Protein AF-A0A4P6G749-F1 (afdb_monomer)

Sequence (215 aa):
MTSLALPGLAQAGLVVRSAGPSSSAYPPGRSVADAAPIALKPGDIVTVLVSNATRVLRGPGTFTLGATRVAAAAFNARGRFGAMRSGDIPSSPSLWHVDVSQSGTVCVSPDVGVKLWRPEKDAAVKLAISGPGGAAQSVDWAGGKDELAWPRALPLQDGGEYRLTWTGNDDPTRLKLVKLASVPNDPDGLAKVLIDKGCQSQLDLFIDNIPPAAS

Solvent-accessible surface area (backbone atoms only — not comparable to full-atom values): 12562 Å² total; per-residue (Å²): 136,85,82,81,77,74,82,73,77,54,72,42,31,32,27,69,41,48,42,49,90,43,22,86,83,46,39,59,60,40,75,38,44,54,64,43,78,46,75,34,47,71,71,19,40,38,31,30,39,40,77,69,21,38,43,80,47,69,31,58,48,74,45,64,49,72,89,77,78,66,91,64,77,86,80,54,80,87,41,65,62,75,88,76,62,94,86,61,80,78,69,77,58,31,64,54,47,44,52,61,87,55,60,45,39,43,59,38,51,74,89,55,83,57,28,38,28,44,79,79,20,74,62,62,36,53,39,35,40,39,36,64,95,77,43,69,50,74,46,83,44,55,44,74,47,41,68,44,72,58,58,84,91,54,79,90,47,74,70,31,49,33,42,37,45,38,76,91,54,93,68,70,25,42,36,31,31,36,65,40,94,66,77,50,87,44,59,62,55,37,49,36,53,28,54,78,65,52,11,53,72,45,43,50,55,50,56,76,70,36,55,66,52,84,130

Nearest PDB structures (foldseek):
  4r6u-assembly1_C  TM=5.264E-01  e=1.529E-01  Homo sapiens
  8cka-assembly1_A  TM=5.123E-01  e=3.287E-01  Deinococcus radiodurans R1 = ATCC 13939 = DSM 20539
  4g5a-assembly1_B  TM=4.750E-01  e=4.159E-01  Bacteroides thetaiotaomicron VPI-5482
  1tfh-assembly2_B  TM=4.918E-01  e=1.006E+00  Homo sapiens
  7quz-assembly2_DDD  TM=2.599E-01  e=1.074E-01  Paenibacillus illinoisensis

Mean predicted aligned error: 7.56 Å

Structure (mmCIF, N/CA/C/O backbone):
data_AF-A0A4P6G749-F1
#
_entry.id   AF-A0A4P6G749-F1
#
loop_
_atom_site.group_PDB
_atom_site.id
_atom_site.type_symbol
_atom_site.label_atom_id
_atom_site.label_alt_id
_atom_site.label_comp_id
_atom_site.label_asym_id
_atom_site.label_entity_id
_atom_site.label_seq_id
_atom_site.pdbx_PDB_ins_code
_atom_site.Cartn_x
_atom_site.Cartn_y
_atom_site.Cartn_z
_atom_site.occupancy
_atom_site.B_iso_or_equiv
_atom_site.auth_seq_id
_atom_site.auth_comp_id
_atom_site.auth_asym_id
_atom_site.auth_atom_id
_atom_site.pdbx_PDB_model_num
ATOM 1 N N . MET A 1 1 ? 33.102 -37.087 -14.700 1.00 47.12 1 MET A N 1
ATOM 2 C CA . MET A 1 1 ? 31.940 -36.361 -15.253 1.00 47.12 1 MET A CA 1
ATOM 3 C C . MET A 1 1 ? 31.908 -34.997 -14.591 1.00 47.12 1 MET A C 1
ATOM 5 O O . MET A 1 1 ? 31.537 -34.903 -13.431 1.00 47.12 1 MET A O 1
ATOM 9 N N . THR A 1 2 ? 32.426 -33.976 -15.268 1.00 47.47 2 THR A N 1
ATOM 10 C CA . THR A 1 2 ? 32.512 -32.612 -14.731 1.00 47.47 2 THR A CA 1
ATOM 11 C C . THR A 1 2 ? 31.212 -31.895 -15.079 1.00 47.47 2 THR A C 1
ATOM 13 O O . THR A 1 2 ? 30.977 -31.591 -16.24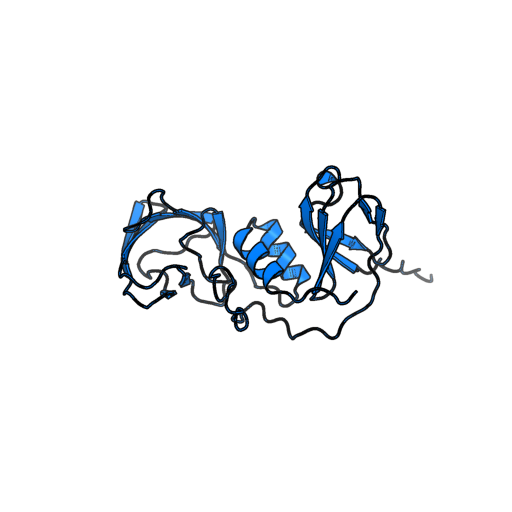6 1.00 47.47 2 THR A O 1
ATOM 16 N N . SER A 1 3 ? 30.336 -31.693 -14.096 1.00 47.47 3 SER A N 1
ATOM 17 C CA . SER A 1 3 ? 29.100 -30.928 -14.278 1.00 47.47 3 SER A CA 1
ATOM 18 C C . SER A 1 3 ? 29.434 -29.460 -14.548 1.00 47.47 3 SER A C 1
ATOM 20 O O . SER A 1 3 ? 30.005 -28.784 -13.695 1.00 47.47 3 SER A O 1
ATOM 22 N N . LEU A 1 4 ? 29.073 -28.965 -15.732 1.00 52.84 4 LEU A N 1
ATOM 23 C CA . LEU A 1 4 ? 29.048 -27.537 -16.043 1.00 52.84 4 LEU A CA 1
ATOM 24 C C . LEU A 1 4 ? 27.841 -26.915 -15.331 1.00 52.84 4 LEU A C 1
ATOM 26 O O . LEU A 1 4 ? 26.700 -27.106 -15.749 1.00 52.84 4 LEU A O 1
ATOM 30 N N . ALA A 1 5 ? 28.087 -26.186 -14.244 1.00 42.75 5 ALA A N 1
ATOM 31 C CA . ALA A 1 5 ? 27.096 -25.280 -13.680 1.00 42.75 5 ALA A CA 1
ATOM 32 C C . ALA A 1 5 ? 26.945 -24.085 -14.635 1.00 42.75 5 ALA A C 1
ATOM 34 O O . ALA A 1 5 ? 27.886 -23.316 -14.826 1.00 42.75 5 ALA A O 1
ATOM 35 N N . LEU A 1 6 ? 25.777 -23.949 -15.267 1.00 44.84 6 LEU A N 1
ATOM 36 C CA . LEU A 1 6 ? 25.411 -22.729 -15.988 1.00 44.84 6 LEU A CA 1
ATOM 37 C C . LEU A 1 6 ? 25.432 -21.561 -14.986 1.00 44.84 6 LEU A C 1
ATOM 39 O O . LEU A 1 6 ? 24.830 -21.696 -13.916 1.00 44.84 6 LEU A O 1
ATOM 43 N N . PRO A 1 7 ? 26.099 -20.431 -15.286 1.00 46.53 7 PRO A N 1
ATOM 44 C CA . PRO A 1 7 ? 25.998 -19.253 -14.442 1.00 46.53 7 PRO A CA 1
ATOM 45 C C . PRO A 1 7 ? 24.531 -18.822 -14.430 1.00 46.53 7 PRO A C 1
ATOM 47 O O . PRO A 1 7 ? 23.965 -18.478 -15.468 1.00 46.53 7 PRO A O 1
ATOM 50 N N . GLY A 1 8 ? 23.893 -18.896 -13.262 1.00 48.50 8 GLY A N 1
ATOM 51 C CA . GLY A 1 8 ? 22.575 -18.309 -13.077 1.00 48.50 8 GLY A CA 1
ATOM 52 C C . GLY A 1 8 ? 22.678 -16.824 -13.402 1.00 48.50 8 GLY A C 1
ATOM 53 O O . GLY A 1 8 ? 23.522 -16.136 -12.828 1.00 48.50 8 GLY A O 1
ATOM 54 N N . LEU A 1 9 ? 21.867 -16.347 -14.349 1.00 52.72 9 LEU A N 1
ATOM 55 C CA . LEU A 1 9 ? 21.733 -14.919 -14.616 1.00 52.72 9 LEU A CA 1
ATOM 56 C C . LEU A 1 9 ? 21.337 -14.253 -13.299 1.00 52.72 9 LEU A C 1
ATOM 58 O O . LEU A 1 9 ? 20.227 -14.458 -12.806 1.00 52.72 9 LEU A O 1
ATOM 62 N N . ALA A 1 10 ? 22.270 -13.519 -12.701 1.00 59.88 10 ALA A N 1
ATOM 63 C CA . ALA A 1 10 ? 21.994 -12.767 -11.497 1.00 59.88 10 ALA A CA 1
ATOM 64 C C . ALA A 1 10 ? 20.884 -11.753 -11.811 1.00 59.88 10 ALA A C 1
ATOM 66 O O . ALA A 1 10 ? 20.860 -11.120 -12.871 1.00 59.88 10 ALA A O 1
ATOM 67 N N . GLN A 1 11 ? 19.887 -11.693 -10.933 1.00 66.38 11 GLN A N 1
ATOM 68 C CA . GLN A 1 11 ? 18.761 -10.792 -11.094 1.00 66.38 11 GLN A CA 1
ATOM 69 C C . GLN A 1 11 ? 19.195 -9.391 -10.654 1.00 66.38 11 GLN A C 1
ATOM 71 O O . GLN A 1 11 ? 19.578 -9.197 -9.502 1.00 66.38 11 GLN A O 1
ATOM 76 N N . ALA A 1 12 ? 19.125 -8.434 -11.576 1.00 76.50 12 ALA A N 1
ATOM 77 C CA . ALA A 1 12 ? 19.527 -7.047 -11.348 1.00 76.50 12 ALA A CA 1
ATOM 78 C C . ALA A 1 12 ? 18.466 -6.247 -10.606 1.00 76.50 12 ALA A C 1
ATOM 80 O O . ALA A 1 12 ? 18.769 -5.282 -9.907 1.00 76.50 12 ALA A O 1
ATOM 81 N N . GLY A 1 13 ? 17.202 -6.600 -10.835 1.00 86.81 13 GLY A N 1
ATOM 82 C CA . GLY A 1 13 ? 16.092 -5.860 -10.274 1.00 86.81 13 GLY A CA 1
ATOM 83 C C . GLY A 1 13 ? 14.720 -6.426 -10.598 1.00 86.81 13 GLY A C 1
ATOM 84 O O . GLY A 1 13 ? 14.564 -7.463 -11.256 1.00 86.81 13 GLY A O 1
ATOM 85 N N . LEU A 1 14 ? 13.718 -5.701 -10.121 1.00 91.88 14 LEU A N 1
ATOM 86 C CA . LEU A 1 14 ? 12.303 -6.015 -10.222 1.00 91.88 14 LEU A CA 1
ATOM 87 C C . LEU A 1 14 ? 11.552 -4.804 -10.779 1.00 91.88 14 LEU A C 1
ATOM 89 O O . LEU A 1 14 ? 11.674 -3.698 -10.259 1.00 91.88 14 LEU A O 1
ATOM 93 N N . VAL A 1 15 ? 10.747 -4.988 -11.822 1.00 93.62 15 VAL A N 1
ATOM 94 C CA . VAL A 1 15 ? 9.838 -3.933 -12.284 1.00 93.62 15 VAL A CA 1
ATOM 95 C C . VAL A 1 15 ? 8.753 -3.722 -11.229 1.00 93.62 15 VAL A C 1
ATOM 97 O O . VAL A 1 15 ? 8.072 -4.672 -10.854 1.00 93.62 15 VAL A O 1
ATOM 100 N N . VAL A 1 16 ? 8.569 -2.487 -10.762 1.00 93.81 16 VAL A N 1
ATOM 101 C CA . VAL A 1 16 ? 7.591 -2.150 -9.708 1.00 93.81 16 VAL A CA 1
ATOM 102 C C . VAL A 1 16 ? 6.480 -1.217 -10.189 1.00 93.81 16 VAL A C 1
ATOM 104 O O . VAL A 1 16 ? 5.365 -1.286 -9.686 1.00 93.81 16 VAL A O 1
ATOM 107 N N . ARG A 1 17 ? 6.744 -0.391 -11.211 1.00 94.31 17 ARG A N 1
ATOM 108 C CA . ARG A 1 17 ? 5.732 0.394 -11.939 1.00 94.31 17 ARG A CA 1
ATOM 109 C C . ARG A 1 17 ? 6.059 0.373 -13.425 1.00 94.31 17 ARG A C 1
ATOM 111 O O . ARG A 1 17 ? 7.229 0.355 -13.805 1.00 94.31 17 ARG A O 1
ATOM 118 N N . SER A 1 18 ? 5.029 0.391 -14.260 1.00 95.38 18 SER A N 1
ATOM 119 C CA . SER A 1 18 ? 5.191 0.361 -15.709 1.00 95.38 18 SER A CA 1
ATOM 120 C C . SER A 1 18 ? 3.995 1.003 -16.390 1.00 95.38 18 SER A C 1
ATOM 122 O O . SER A 1 18 ? 2.854 0.640 -16.111 1.00 95.38 18 SER A O 1
ATOM 124 N N . ALA A 1 19 ? 4.257 1.964 -17.267 1.00 95.31 19 ALA A N 1
ATOM 125 C CA . ALA A 1 19 ? 3.249 2.690 -18.019 1.00 95.31 19 ALA A CA 1
ATOM 126 C C . ALA A 1 19 ? 3.732 2.928 -19.452 1.00 95.31 19 ALA A C 1
ATOM 128 O O . ALA A 1 19 ? 4.923 3.135 -19.681 1.00 95.31 19 ALA A O 1
ATOM 129 N N . GLY A 1 20 ? 2.790 2.926 -20.395 1.00 94.06 20 GLY A N 1
ATOM 130 C CA . GLY A 1 20 ? 3.048 3.164 -21.814 1.00 94.06 20 GLY A CA 1
ATOM 131 C C . GLY A 1 20 ? 2.971 1.904 -22.693 1.00 94.06 20 GLY A C 1
ATOM 132 O O . GLY A 1 20 ? 2.597 0.822 -22.216 1.00 94.06 20 GLY A O 1
ATOM 133 N N . PRO A 1 21 ? 3.269 2.040 -23.999 1.00 95.38 21 PRO A N 1
ATOM 134 C CA . PRO A 1 21 ? 3.148 0.974 -24.996 1.00 95.38 21 PRO A CA 1
ATOM 135 C C . PRO A 1 21 ? 3.960 -0.311 -24.751 1.00 95.38 21 PRO A C 1
ATOM 137 O O . PRO A 1 21 ? 3.664 -1.325 -25.388 1.00 95.38 21 PRO A O 1
ATOM 140 N N . SER A 1 22 ? 4.987 -0.294 -23.895 1.00 94.56 22 SER A N 1
ATOM 141 C CA . SER A 1 22 ? 5.774 -1.492 -23.537 1.00 94.56 22 SER A CA 1
ATOM 142 C C . SER A 1 22 ? 5.410 -2.081 -22.172 1.00 94.56 22 SER A C 1
ATOM 144 O O . SER A 1 22 ? 6.047 -3.039 -21.732 1.00 94.56 22 SER A O 1
ATOM 146 N N . SER A 1 23 ? 4.369 -1.571 -21.507 1.00 92.94 23 SER A N 1
ATOM 147 C CA . SER A 1 23 ? 3.949 -2.046 -20.178 1.00 92.94 23 SER A CA 1
ATOM 148 C C . SER A 1 23 ? 3.620 -3.540 -20.123 1.00 92.94 23 SER A C 1
ATOM 150 O O . SER A 1 23 ? 3.946 -4.203 -19.143 1.00 92.94 23 SER A O 1
ATOM 152 N N . SER A 1 24 ? 3.065 -4.110 -21.196 1.00 93.06 24 SER A N 1
ATOM 153 C CA . SER A 1 24 ? 2.802 -5.553 -21.291 1.00 93.06 24 SER A CA 1
ATOM 154 C C . SER A 1 24 ? 4.076 -6.400 -21.378 1.00 93.06 24 SER A C 1
ATOM 156 O O . SER A 1 24 ? 4.082 -7.547 -20.934 1.00 93.06 24 SER A O 1
ATOM 158 N N . ALA A 1 25 ? 5.169 -5.849 -21.915 1.00 93.06 25 ALA A N 1
ATOM 159 C CA . ALA A 1 25 ? 6.472 -6.511 -21.939 1.00 93.06 25 ALA A CA 1
ATOM 160 C C . ALA A 1 25 ? 7.187 -6.399 -20.584 1.00 93.06 25 ALA A C 1
ATOM 162 O O . ALA A 1 25 ? 7.908 -7.317 -20.188 1.00 93.06 25 ALA A O 1
ATOM 163 N N . TYR A 1 26 ? 6.946 -5.314 -19.848 1.00 93.88 26 TYR A N 1
ATOM 164 C CA . TYR A 1 26 ? 7.542 -5.040 -18.543 1.00 93.88 26 TYR A CA 1
ATOM 165 C C . TYR A 1 26 ? 6.464 -4.849 -17.465 1.00 93.88 26 TYR A C 1
ATOM 167 O O . TYR A 1 26 ? 6.355 -3.748 -16.930 1.00 93.88 26 TYR A O 1
ATOM 175 N N . PRO A 1 27 ? 5.644 -5.867 -17.143 1.00 95.25 27 PRO A N 1
ATOM 176 C CA . PRO A 1 27 ? 4.630 -5.734 -16.102 1.00 95.25 27 PRO A CA 1
ATOM 177 C C . PRO A 1 27 ? 5.278 -5.637 -14.707 1.00 95.25 27 PRO A C 1
ATOM 179 O O . PRO A 1 27 ? 6.365 -6.193 -14.504 1.00 95.25 27 PRO A O 1
ATOM 182 N N . PRO A 1 28 ? 4.626 -4.983 -13.725 1.00 94.38 28 PRO A N 1
ATOM 183 C CA . PRO A 1 28 ? 5.043 -5.052 -12.327 1.00 94.38 28 PRO A CA 1
ATOM 184 C C . PRO A 1 28 ? 5.218 -6.504 -11.860 1.00 94.38 28 PRO A C 1
ATOM 186 O O . PRO A 1 28 ? 4.441 -7.385 -12.222 1.00 94.38 28 PRO A O 1
ATOM 189 N N . GLY A 1 29 ? 6.265 -6.760 -11.081 1.00 93.19 29 GLY A N 1
ATOM 190 C CA . GLY A 1 29 ? 6.653 -8.088 -10.612 1.00 93.19 29 GLY A CA 1
ATOM 191 C C . GLY A 1 29 ? 7.583 -8.832 -11.571 1.00 93.19 29 GLY A C 1
ATOM 192 O O . GLY A 1 29 ? 8.077 -9.907 -11.228 1.00 93.19 29 GLY A O 1
ATOM 193 N N . ARG A 1 30 ? 7.868 -8.278 -12.758 1.00 92.00 30 ARG A N 1
ATOM 194 C CA . ARG A 1 30 ? 8.832 -8.868 -13.689 1.00 92.00 30 ARG A CA 1
ATOM 195 C C . ARG A 1 30 ? 10.263 -8.681 -13.196 1.00 92.00 30 ARG A C 1
ATOM 197 O O . ARG A 1 30 ? 10.753 -7.561 -13.076 1.00 92.00 30 ARG A O 1
ATOM 204 N N . SER A 1 31 ? 10.956 -9.796 -13.011 1.00 89.75 31 SER A N 1
ATOM 205 C CA . SER A 1 31 ? 12.402 -9.849 -12.817 1.00 89.75 31 SER A CA 1
ATOM 206 C C . SER A 1 31 ? 13.157 -9.411 -14.072 1.00 89.75 31 SER A C 1
ATOM 208 O O . SER A 1 31 ? 12.819 -9.826 -15.185 1.00 89.75 31 SER A O 1
ATOM 210 N N . VAL A 1 32 ? 14.214 -8.621 -13.893 1.00 87.50 32 VAL A N 1
ATOM 211 C CA . VAL A 1 32 ? 15.147 -8.248 -14.961 1.00 87.50 32 VAL A CA 1
ATOM 212 C C . VAL A 1 32 ? 16.543 -8.745 -14.597 1.00 87.50 32 VAL A C 1
ATOM 214 O O . VAL A 1 32 ? 17.018 -8.517 -13.487 1.00 87.50 32 VAL A O 1
ATOM 217 N N . ALA A 1 33 ? 17.185 -9.451 -15.527 1.00 83.56 33 ALA A N 1
ATOM 218 C CA . ALA A 1 33 ? 18.539 -9.969 -15.350 1.00 83.56 33 ALA A CA 1
ATOM 219 C C . ALA A 1 33 ? 19.606 -8.868 -15.483 1.00 83.56 33 ALA A C 1
ATOM 221 O O . ALA A 1 33 ? 19.392 -7.857 -16.157 1.00 83.56 33 ALA A O 1
ATOM 222 N N . ASP A 1 34 ? 20.767 -9.094 -14.866 1.00 75.25 34 ASP A N 1
ATOM 223 C CA . ASP A 1 34 ? 21.947 -8.231 -14.981 1.00 75.25 34 ASP A CA 1
ATOM 224 C C . ASP A 1 34 ? 22.340 -8.030 -16.444 1.00 75.25 34 ASP A C 1
ATOM 226 O O . ASP A 1 34 ? 22.388 -8.975 -17.233 1.00 75.25 34 ASP A O 1
ATOM 230 N N . ALA A 1 35 ? 22.578 -6.765 -16.810 1.00 73.31 35 ALA A N 1
ATOM 231 C CA . ALA A 1 35 ? 22.911 -6.322 -18.164 1.00 73.31 35 ALA A CA 1
ATOM 232 C C . ALA A 1 35 ? 21.885 -6.670 -19.267 1.00 73.31 35 ALA A C 1
ATOM 234 O O . ALA A 1 35 ? 22.155 -6.417 -20.444 1.00 73.31 35 ALA A O 1
ATOM 235 N N . ALA A 1 36 ? 20.697 -7.187 -18.930 1.00 84.44 36 ALA A N 1
ATOM 236 C CA . ALA A 1 36 ? 19.657 -7.442 -19.920 1.00 84.44 36 ALA A CA 1
ATOM 237 C C . ALA A 1 36 ? 19.111 -6.117 -20.495 1.00 84.44 36 ALA A C 1
ATOM 239 O O . ALA A 1 36 ? 18.798 -5.201 -19.725 1.00 84.44 36 ALA A O 1
ATOM 240 N N . PRO A 1 37 ? 18.971 -5.996 -21.829 1.00 87.94 37 PRO A N 1
ATOM 241 C CA . PRO A 1 37 ? 18.433 -4.794 -22.447 1.00 87.94 37 PRO A CA 1
ATOM 242 C C . PRO A 1 37 ? 16.927 -4.650 -22.179 1.00 87.94 37 PRO A C 1
ATOM 244 O O . PRO A 1 37 ? 16.131 -5.558 -22.421 1.00 87.94 37 PRO A O 1
ATOM 247 N N . ILE A 1 38 ? 16.535 -3.466 -21.720 1.00 92.00 38 ILE A N 1
ATOM 248 C CA . ILE A 1 38 ? 15.156 -3.003 -21.567 1.00 92.00 38 ILE A CA 1
ATOM 249 C C . ILE A 1 38 ? 14.887 -2.020 -22.706 1.00 92.00 38 ILE A C 1
ATOM 251 O O . ILE A 1 38 ? 15.397 -0.901 -22.690 1.00 92.00 38 ILE A O 1
ATOM 255 N N . ALA A 1 39 ? 14.107 -2.435 -23.701 1.00 94.56 39 ALA A N 1
ATOM 256 C CA . ALA A 1 39 ? 13.757 -1.613 -24.851 1.00 94.56 39 ALA A CA 1
ATOM 257 C C . ALA A 1 39 ? 12.435 -0.883 -24.591 1.00 94.56 39 ALA A C 1
ATOM 259 O O . ALA A 1 39 ? 11.390 -1.514 -24.453 1.00 94.56 39 ALA A O 1
ATOM 260 N N . LEU A 1 40 ? 12.482 0.445 -24.542 1.00 96.75 40 LEU A N 1
ATOM 261 C CA . LEU A 1 40 ? 11.331 1.307 -24.304 1.00 96.75 40 LEU A CA 1
ATOM 262 C C . LEU A 1 40 ? 10.978 2.098 -25.567 1.00 96.75 40 LEU A C 1
ATOM 264 O O . LEU A 1 40 ? 11.843 2.632 -26.265 1.00 96.75 40 LEU A O 1
ATOM 268 N N . LYS A 1 41 ? 9.682 2.183 -25.840 1.00 96.44 41 LYS A N 1
ATOM 269 C CA . LYS A 1 41 ? 9.046 2.978 -26.889 1.00 96.44 41 LYS A CA 1
ATOM 270 C C . LYS A 1 41 ? 8.804 4.414 -26.397 1.00 96.44 41 LYS A C 1
ATOM 272 O O . LYS A 1 41 ? 8.867 4.681 -25.195 1.00 96.44 41 LYS A O 1
ATOM 277 N N . PRO A 1 42 ? 8.524 5.371 -27.300 1.00 96.94 42 PRO A N 1
ATOM 278 C CA . PRO A 1 42 ? 8.144 6.721 -26.896 1.00 96.94 42 PRO A CA 1
ATOM 279 C C . PRO A 1 42 ? 6.929 6.711 -25.960 1.00 96.94 42 PRO A C 1
ATOM 281 O O . PRO A 1 42 ? 5.950 6.014 -26.223 1.00 96.94 42 PRO A O 1
ATOM 284 N N . GLY A 1 43 ? 7.002 7.488 -24.877 1.00 93.12 43 GLY A N 1
ATOM 285 C CA . GLY A 1 43 ? 5.941 7.572 -23.867 1.00 93.12 43 GLY A CA 1
ATOM 286 C C . GLY A 1 43 ? 5.983 6.486 -22.785 1.00 93.12 43 GLY A C 1
ATOM 287 O O . GLY A 1 43 ? 5.157 6.528 -21.877 1.00 93.12 43 GLY A O 1
ATOM 288 N N . ASP A 1 44 ? 6.933 5.548 -22.842 1.00 96.50 44 ASP A N 1
ATOM 289 C CA . ASP A 1 44 ? 7.119 4.565 -21.775 1.00 96.50 44 ASP A CA 1
ATOM 290 C C . ASP A 1 44 ? 7.791 5.170 -20.539 1.00 96.50 44 ASP A C 1
ATOM 292 O O . ASP A 1 44 ? 8.780 5.904 -20.638 1.00 96.50 44 ASP A O 1
ATOM 296 N N . ILE A 1 45 ? 7.298 4.776 -19.366 1.00 95.62 45 ILE A N 1
ATOM 297 C CA . ILE A 1 45 ? 7.926 5.016 -18.068 1.00 95.62 45 ILE A CA 1
ATOM 298 C C . ILE A 1 45 ? 7.932 3.693 -17.304 1.00 95.62 45 ILE A C 1
ATOM 300 O O . ILE A 1 45 ? 6.875 3.140 -17.003 1.00 95.62 45 ILE A O 1
ATOM 304 N N . VAL A 1 46 ? 9.121 3.192 -16.970 1.00 94.56 46 VAL A N 1
ATOM 305 C CA . VAL A 1 46 ? 9.295 1.955 -16.196 1.00 94.56 46 VAL A CA 1
ATOM 306 C C . VAL A 1 46 ? 10.135 2.252 -14.964 1.00 94.56 46 VAL A C 1
ATOM 308 O O . VAL A 1 46 ? 11.265 2.723 -15.080 1.00 94.56 46 VAL A O 1
ATOM 311 N N . THR A 1 47 ? 9.599 1.957 -13.782 1.00 93.81 47 THR A N 1
ATOM 312 C CA . THR A 1 47 ? 10.336 2.037 -12.518 1.00 93.81 47 THR A CA 1
ATOM 313 C C . THR A 1 47 ? 10.784 0.644 -12.119 1.00 93.81 47 THR A C 1
ATOM 315 O O . THR A 1 47 ? 9.967 -0.273 -11.999 1.00 93.81 47 THR A O 1
ATOM 318 N N . VAL A 1 48 ? 12.083 0.498 -11.889 1.00 92.06 48 VAL A N 1
ATOM 319 C CA . VAL A 1 48 ? 12.714 -0.755 -11.482 1.00 92.06 48 VAL A CA 1
ATOM 320 C C . VAL A 1 48 ? 13.323 -0.580 -10.099 1.00 92.06 48 VAL A C 1
ATOM 322 O O . VAL A 1 48 ? 14.033 0.394 -9.856 1.00 92.06 48 VAL A O 1
ATOM 325 N N . LEU A 1 49 ? 13.057 -1.522 -9.202 1.00 89.44 49 LEU A N 1
ATOM 326 C CA . LEU A 1 49 ? 13.777 -1.684 -7.949 1.00 89.44 49 LEU A CA 1
ATOM 327 C C . LEU A 1 49 ? 15.080 -2.433 -8.234 1.00 89.44 49 LEU A C 1
ATOM 329 O O . LEU A 1 49 ? 15.056 -3.524 -8.795 1.00 89.44 49 LEU A O 1
ATOM 333 N N . VAL A 1 50 ? 16.209 -1.820 -7.898 1.00 86.19 50 VAL A N 1
ATOM 334 C CA . VAL A 1 50 ? 17.554 -2.374 -8.065 1.00 86.19 50 VAL A CA 1
ATOM 335 C C . VAL A 1 50 ? 18.200 -2.383 -6.686 1.00 86.19 50 VAL A C 1
ATOM 337 O O . VAL A 1 50 ? 18.509 -1.328 -6.129 1.00 86.19 50 VAL A O 1
ATOM 340 N N . SER A 1 51 ? 18.392 -3.575 -6.117 1.00 78.06 51 SER A N 1
ATOM 341 C CA . SER A 1 51 ? 18.829 -3.775 -4.726 1.00 78.06 51 SER A CA 1
ATOM 342 C C . SER A 1 51 ? 17.877 -3.152 -3.691 1.00 78.06 51 SER A C 1
ATOM 344 O O . SER A 1 51 ? 16.979 -3.816 -3.192 1.00 78.06 51 SER A O 1
ATOM 346 N N . ASN A 1 52 ? 18.070 -1.883 -3.337 1.00 74.62 52 ASN A N 1
ATOM 347 C CA . ASN A 1 52 ? 17.270 -1.164 -2.343 1.00 74.62 52 ASN A CA 1
ATOM 348 C C . ASN A 1 52 ? 16.918 0.261 -2.803 1.00 74.62 52 ASN A C 1
ATOM 350 O O . ASN A 1 52 ? 16.570 1.097 -1.973 1.00 74.62 52 ASN A O 1
ATOM 354 N N . ALA A 1 53 ? 17.094 0.547 -4.091 1.00 80.62 53 ALA A N 1
ATOM 355 C CA . ALA A 1 53 ? 16.891 1.856 -4.682 1.00 80.62 53 ALA A CA 1
ATOM 356 C C . ALA A 1 53 ? 16.031 1.730 -5.941 1.00 80.62 53 ALA A C 1
ATOM 358 O O . ALA A 1 53 ? 16.100 0.724 -6.650 1.00 80.62 53 ALA A O 1
ATOM 359 N N . THR A 1 54 ? 15.234 2.747 -6.254 1.00 86.75 54 THR A N 1
ATOM 360 C CA . THR A 1 54 ? 14.440 2.743 -7.491 1.00 86.75 54 THR A CA 1
ATOM 361 C C . THR A 1 54 ? 15.124 3.523 -8.602 1.00 86.75 54 THR A C 1
ATOM 363 O O . THR A 1 54 ? 15.644 4.616 -8.375 1.00 86.75 54 THR A O 1
ATOM 366 N N . ARG A 1 55 ? 15.063 3.003 -9.827 1.00 88.75 55 ARG A N 1
ATOM 367 C CA . ARG A 1 55 ? 15.495 3.685 -11.048 1.00 88.75 55 ARG A CA 1
ATOM 368 C C . ARG A 1 55 ? 14.310 3.849 -11.990 1.00 88.75 55 ARG A C 1
ATOM 370 O O . ARG A 1 55 ? 13.634 2.875 -12.309 1.00 88.75 55 ARG A O 1
ATOM 377 N N . VAL A 1 56 ? 14.083 5.075 -12.454 1.00 91.94 56 VAL A N 1
ATOM 378 C CA . VAL A 1 56 ? 13.046 5.391 -13.445 1.00 91.94 56 VAL A CA 1
ATOM 379 C C . VAL A 1 56 ? 13.683 5.457 -14.828 1.00 91.94 56 VAL A C 1
ATOM 381 O O . VAL A 1 56 ? 14.605 6.235 -15.059 1.00 91.94 56 VAL A O 1
ATOM 384 N N . LEU A 1 57 ? 13.181 4.646 -15.751 1.00 93.19 57 LEU A N 1
ATOM 385 C CA . LEU A 1 57 ? 13.592 4.588 -17.149 1.00 93.19 57 LEU A CA 1
ATOM 386 C C . LEU A 1 57 ? 12.500 5.238 -18.001 1.00 93.19 57 LEU A C 1
ATOM 388 O O . LEU A 1 57 ? 11.321 4.926 -17.830 1.00 93.19 57 LEU A O 1
ATOM 392 N N . ARG A 1 58 ? 12.878 6.147 -18.904 1.00 95.62 58 ARG A N 1
ATOM 393 C CA . ARG A 1 58 ? 11.940 6.884 -19.767 1.00 95.62 58 ARG A CA 1
ATOM 394 C C . ARG A 1 58 ? 12.283 6.637 -21.227 1.00 95.62 58 ARG A C 1
ATOM 396 O O . ARG A 1 58 ? 13.405 6.913 -21.636 1.00 95.62 58 ARG A O 1
ATOM 403 N N . GLY A 1 59 ? 11.333 6.111 -21.992 1.00 92.44 59 GLY A N 1
ATOM 404 C CA . GLY A 1 59 ? 11.511 5.851 -23.416 1.00 92.44 59 GLY A CA 1
ATOM 405 C C . GLY A 1 59 ? 11.382 7.109 -24.291 1.00 92.44 59 GLY A C 1
ATOM 406 O O . GLY A 1 59 ? 10.845 8.126 -23.844 1.00 92.44 59 GLY A O 1
ATOM 407 N N . PRO A 1 60 ? 11.817 7.041 -25.561 1.00 96.12 60 PRO A N 1
ATOM 408 C CA . PRO A 1 60 ? 12.347 5.852 -26.229 1.00 96.12 60 PRO A CA 1
ATOM 409 C C . PRO A 1 60 ? 13.823 5.571 -25.905 1.00 96.12 60 PRO A C 1
ATOM 411 O O . PRO A 1 60 ? 14.588 6.487 -25.621 1.00 96.12 60 PRO A O 1
ATOM 414 N N . GLY A 1 61 ? 14.242 4.308 -26.000 1.00 93.81 61 GLY A N 1
ATOM 415 C CA . GLY A 1 61 ? 15.649 3.920 -25.857 1.00 93.81 61 GLY A CA 1
ATOM 416 C C . GLY A 1 61 ? 15.838 2.478 -25.399 1.00 93.81 61 GLY A C 1
ATOM 417 O O . GLY A 1 61 ? 14.877 1.798 -25.054 1.00 93.81 61 GLY A O 1
ATOM 418 N N . THR A 1 62 ? 17.087 2.009 -25.389 1.00 92.44 62 THR A N 1
ATOM 419 C CA . THR A 1 62 ? 17.455 0.735 -24.755 1.00 92.44 62 THR A CA 1
ATOM 420 C C . THR A 1 62 ? 18.283 1.018 -23.512 1.00 92.44 62 THR A C 1
ATOM 422 O O . THR A 1 62 ? 19.278 1.735 -23.580 1.00 92.44 62 THR A O 1
ATOM 425 N N . PHE A 1 63 ? 17.872 0.451 -22.383 1.00 90.62 63 PHE A N 1
ATOM 426 C CA . PHE A 1 63 ? 18.495 0.644 -21.079 1.00 90.62 63 PHE A CA 1
ATOM 427 C C . PHE A 1 63 ? 19.046 -0.677 -20.564 1.00 90.62 63 PHE A C 1
ATOM 429 O O . PHE A 1 63 ? 18.466 -1.729 -20.805 1.00 90.62 63 PHE A O 1
ATOM 436 N N . THR A 1 64 ? 20.128 -0.629 -19.801 1.00 88.38 64 THR A N 1
ATOM 437 C CA . THR A 1 64 ? 20.631 -1.783 -19.054 1.00 88.38 64 THR A CA 1
ATOM 438 C C . THR A 1 64 ? 20.700 -1.435 -17.575 1.00 88.38 64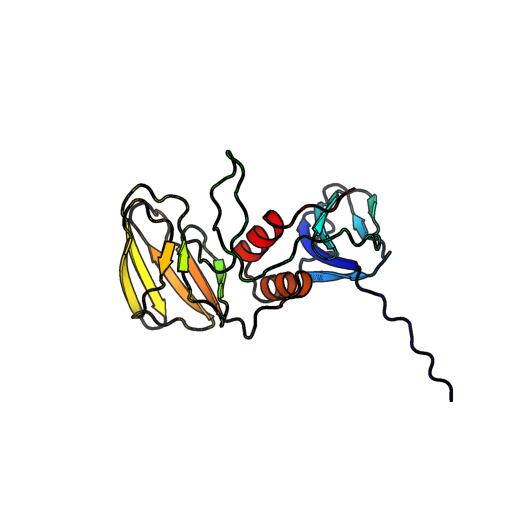 THR A C 1
ATOM 440 O O . THR A 1 64 ? 20.962 -0.289 -17.184 1.00 88.38 64 THR A O 1
ATOM 443 N N . LEU A 1 65 ? 20.413 -2.426 -16.736 1.00 83.25 65 LEU A N 1
ATOM 444 C CA . LEU A 1 65 ? 20.604 -2.327 -15.295 1.00 83.25 65 LEU A CA 1
ATOM 445 C C . LEU A 1 65 ? 22.053 -2.729 -15.003 1.00 83.25 65 LEU A C 1
ATOM 447 O O . LEU A 1 65 ?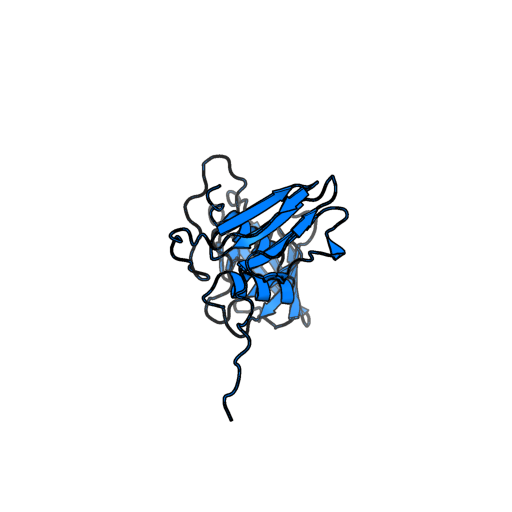 22.481 -3.823 -15.368 1.00 83.25 65 LEU A O 1
ATOM 451 N N . GLY A 1 66 ? 22.825 -1.799 -14.441 1.00 66.00 66 GLY A N 1
ATOM 452 C CA . GLY A 1 66 ? 24.199 -2.048 -14.016 1.00 66.00 66 GLY A CA 1
ATOM 453 C C . GLY A 1 66 ? 24.240 -2.599 -12.592 1.00 66.00 66 GLY A C 1
ATOM 454 O O . GLY A 1 66 ? 23.393 -2.254 -11.772 1.00 66.00 66 GLY A O 1
ATOM 455 N N . ALA A 1 67 ? 25.262 -3.398 -12.286 1.00 55.84 67 ALA A N 1
ATOM 456 C CA . ALA A 1 67 ? 25.471 -4.036 -10.983 1.00 55.84 67 ALA A CA 1
ATOM 457 C C . ALA A 1 67 ? 25.943 -3.072 -9.870 1.00 55.84 67 ALA A C 1
ATOM 459 O O . ALA A 1 67 ? 26.538 -3.515 -8.884 1.00 55.84 67 ALA A O 1
ATOM 460 N N . THR A 1 68 ? 25.740 -1.757 -10.015 1.00 52.06 68 THR A N 1
ATOM 461 C CA . THR A 1 68 ? 26.208 -0.775 -9.032 1.00 52.06 68 THR A CA 1
ATOM 462 C C . THR A 1 68 ? 25.364 -0.885 -7.768 1.00 52.06 68 THR A C 1
ATOM 464 O O . THR A 1 68 ? 24.317 -0.254 -7.627 1.00 52.06 68 THR A O 1
ATOM 467 N N . ARG A 1 69 ? 25.829 -1.716 -6.833 1.00 52.78 69 ARG A N 1
ATOM 468 C CA . ARG A 1 69 ? 25.284 -1.820 -5.481 1.00 52.78 69 ARG A CA 1
ATOM 469 C C . ARG A 1 69 ? 25.657 -0.548 -4.729 1.00 52.78 69 ARG A C 1
ATOM 471 O O . ARG A 1 69 ? 26.762 -0.426 -4.207 1.00 52.78 69 ARG A O 1
ATOM 478 N N . VAL A 1 70 ? 24.758 0.427 -4.725 1.00 51.59 70 VAL A N 1
ATOM 479 C CA . VAL A 1 70 ? 24.886 1.604 -3.862 1.00 51.59 70 VAL A CA 1
ATOM 480 C C . VAL A 1 70 ? 24.819 1.128 -2.407 1.00 51.59 70 VAL A C 1
ATOM 482 O O . VAL A 1 70 ? 24.076 0.195 -2.097 1.00 51.59 70 VAL A O 1
ATOM 485 N N . ALA A 1 71 ? 25.600 1.744 -1.514 1.00 46.12 71 ALA A N 1
ATOM 486 C CA . ALA A 1 71 ? 25.474 1.511 -0.079 1.00 46.12 71 ALA A CA 1
ATOM 487 C C . ALA A 1 71 ? 24.046 1.868 0.355 1.00 46.12 71 ALA A C 1
ATOM 489 O O . ALA A 1 71 ? 23.639 3.028 0.394 1.00 46.12 71 ALA A O 1
ATOM 490 N N . ALA A 1 72 ? 23.279 0.820 0.601 1.00 53.31 72 ALA A N 1
ATOM 491 C CA . ALA A 1 72 ? 21.873 0.871 0.902 1.00 53.31 72 ALA A CA 1
ATOM 492 C C . ALA A 1 72 ? 21.616 1.446 2.298 1.00 53.31 72 ALA A C 1
ATOM 494 O O . ALA A 1 72 ? 22.224 0.987 3.265 1.00 53.31 72 ALA A O 1
ATOM 495 N N . ALA A 1 73 ? 20.661 2.371 2.443 1.00 57.69 73 ALA A N 1
ATOM 496 C CA . ALA A 1 73 ? 20.047 2.590 3.751 1.00 57.69 73 ALA A CA 1
ATOM 497 C C . ALA A 1 73 ? 19.445 1.262 4.242 1.00 57.69 73 ALA A C 1
ATOM 499 O O . ALA A 1 73 ? 18.888 0.503 3.442 1.00 57.69 73 ALA A O 1
ATOM 500 N N . ALA A 1 74 ? 19.568 0.971 5.540 1.00 63.12 74 ALA A N 1
ATOM 501 C CA . ALA A 1 74 ? 19.039 -0.261 6.112 1.00 63.12 74 ALA A CA 1
ATOM 502 C C . ALA A 1 74 ? 17.527 -0.354 5.849 1.00 63.12 74 ALA A C 1
ATOM 504 O O . ALA A 1 74 ? 16.745 0.456 6.349 1.00 63.12 74 ALA A O 1
ATOM 505 N N . PHE A 1 75 ? 17.120 -1.339 5.050 1.00 70.94 75 PHE A N 1
ATOM 506 C CA . PHE A 1 75 ? 15.714 -1.618 4.806 1.00 70.94 75 PHE A CA 1
ATOM 507 C C . PHE A 1 75 ? 15.101 -2.256 6.052 1.00 70.94 75 PHE A C 1
ATOM 509 O O . PHE A 1 75 ? 15.593 -3.262 6.562 1.00 70.94 75 PHE A O 1
ATOM 516 N N . ASN A 1 76 ? 14.005 -1.678 6.534 1.00 77.56 76 ASN A N 1
ATOM 517 C CA . ASN A 1 76 ? 13.192 -2.277 7.577 1.00 77.56 76 ASN A CA 1
ATOM 518 C C . ASN A 1 76 ? 11.738 -2.297 7.118 1.00 77.56 76 ASN A C 1
ATOM 520 O O . ASN A 1 76 ? 11.021 -1.310 7.277 1.00 77.56 76 ASN A O 1
ATOM 524 N N . ALA A 1 77 ? 11.295 -3.446 6.603 1.00 77.94 77 ALA A N 1
ATOM 525 C CA . ALA A 1 77 ? 9.914 -3.661 6.178 1.00 77.94 77 ALA A CA 1
ATOM 526 C C . ALA A 1 77 ? 8.892 -3.322 7.273 1.00 77.94 77 ALA A C 1
ATOM 528 O O . ALA A 1 77 ? 7.763 -2.968 6.966 1.00 77.94 77 ALA A O 1
ATOM 529 N N . ARG A 1 78 ? 9.270 -3.444 8.553 1.00 79.75 78 ARG A N 1
ATOM 530 C CA . ARG A 1 78 ? 8.414 -3.217 9.731 1.00 79.75 78 ARG A CA 1
ATOM 531 C C . ARG A 1 78 ? 8.567 -1.811 10.318 1.00 79.75 78 ARG A C 1
ATOM 533 O O . ARG A 1 78 ? 7.904 -1.482 11.299 1.00 79.75 78 ARG A O 1
ATOM 540 N N . GLY A 1 79 ? 9.473 -1.012 9.765 1.00 78.94 79 GLY A N 1
ATOM 541 C CA . GLY A 1 79 ? 9.800 0.311 10.267 1.00 78.94 79 GLY A CA 1
ATOM 542 C C . GLY A 1 79 ? 8.697 1.333 10.014 1.00 78.94 79 GLY A C 1
ATOM 543 O O . GLY A 1 79 ? 7.776 1.128 9.217 1.00 78.94 79 GLY A O 1
ATOM 544 N N . ARG A 1 80 ? 8.822 2.468 10.701 1.00 80.75 80 ARG A N 1
ATOM 545 C CA . ARG A 1 80 ? 8.194 3.707 10.247 1.00 80.75 80 ARG A CA 1
ATOM 546 C C . ARG A 1 80 ? 9.057 4.328 9.158 1.00 80.75 80 ARG A C 1
ATOM 548 O O . ARG A 1 80 ? 10.282 4.208 9.209 1.00 80.75 80 ARG A O 1
ATOM 555 N N . PHE A 1 81 ? 8.422 4.999 8.208 1.00 80.62 81 PHE A N 1
ATOM 556 C CA . PHE A 1 81 ? 9.140 5.825 7.248 1.00 80.62 81 PHE A CA 1
ATOM 557 C C . PHE A 1 81 ? 9.745 7.047 7.950 1.00 80.62 81 PHE A C 1
ATOM 559 O O . PHE A 1 81 ? 9.269 7.475 9.006 1.00 80.62 81 PHE A O 1
ATOM 566 N N . GLY A 1 82 ? 10.851 7.553 7.400 1.00 68.25 82 GLY A N 1
ATOM 567 C CA . GLY A 1 82 ? 11.541 8.728 7.932 1.00 68.25 82 GLY A CA 1
ATOM 568 C C . GLY A 1 82 ? 10.697 10.003 7.836 1.00 68.25 82 GLY A C 1
ATOM 569 O O . GLY A 1 82 ? 9.580 9.995 7.325 1.00 68.25 82 GLY A O 1
ATOM 570 N N . ALA A 1 83 ? 11.240 11.117 8.334 1.00 56.53 83 ALA A N 1
ATOM 571 C CA . ALA A 1 83 ? 10.554 12.407 8.294 1.00 56.53 83 ALA A CA 1
ATOM 572 C C . ALA A 1 83 ? 10.239 12.824 6.843 1.00 56.53 83 ALA A C 1
ATOM 574 O O . ALA A 1 83 ? 11.153 12.990 6.032 1.00 56.53 83 ALA A O 1
ATOM 575 N N . MET A 1 84 ? 8.950 12.999 6.540 1.00 58.47 84 MET A N 1
ATOM 576 C CA . MET A 1 84 ? 8.470 13.588 5.284 1.00 58.47 84 MET A CA 1
ATOM 577 C C . MET A 1 84 ? 8.922 15.050 5.209 1.00 58.47 84 MET A C 1
ATOM 579 O O . MET A 1 84 ? 9.030 15.720 6.242 1.00 58.47 84 MET A O 1
ATOM 583 N N . ARG A 1 85 ? 9.238 15.552 4.009 1.00 55.28 85 ARG A N 1
ATOM 584 C CA . ARG A 1 85 ? 9.661 16.949 3.860 1.00 55.28 85 ARG A CA 1
ATOM 585 C C . ARG A 1 85 ? 8.427 17.845 3.954 1.00 55.28 85 ARG A C 1
ATOM 587 O O . ARG A 1 85 ? 7.334 17.470 3.536 1.00 55.28 85 ARG A O 1
ATOM 594 N N . SER A 1 86 ? 8.590 19.049 4.501 1.00 43.47 86 SER A N 1
ATOM 595 C CA . SER A 1 86 ? 7.509 20.039 4.516 1.00 43.47 86 SER A CA 1
ATOM 596 C C . SER A 1 86 ? 7.045 20.327 3.084 1.00 43.47 86 SER A C 1
ATOM 598 O O . SER A 1 86 ? 7.844 20.784 2.270 1.00 43.47 86 SER A O 1
ATOM 600 N N . GLY A 1 87 ? 5.766 20.069 2.795 1.00 55.25 87 GLY A N 1
ATOM 601 C CA . GLY A 1 87 ? 5.160 20.243 1.469 1.00 55.25 87 GLY A CA 1
ATOM 602 C C . GLY A 1 87 ? 4.745 18.943 0.771 1.00 55.25 87 GLY A C 1
ATOM 603 O O . GLY A 1 87 ? 4.042 19.016 -0.234 1.00 55.25 87 GLY A O 1
ATOM 604 N N . ASP A 1 88 ? 5.123 17.777 1.304 1.00 66.25 88 ASP A N 1
ATOM 605 C CA . ASP A 1 88 ? 4.631 16.487 0.811 1.00 66.25 88 ASP A CA 1
ATOM 606 C C . ASP A 1 88 ? 3.166 16.260 1.236 1.00 66.25 88 ASP A C 1
ATOM 608 O O . ASP A 1 88 ? 2.754 16.637 2.338 1.00 66.25 88 ASP A O 1
ATOM 612 N N . ILE A 1 89 ? 2.371 15.631 0.362 1.00 71.88 89 ILE A N 1
ATOM 613 C CA . ILE A 1 89 ? 1.015 15.165 0.698 1.00 71.88 89 ILE A CA 1
ATOM 614 C C . ILE A 1 89 ? 1.136 14.191 1.883 1.00 71.88 89 ILE A C 1
ATOM 616 O O . ILE A 1 89 ? 1.984 13.292 1.819 1.00 71.88 89 ILE A O 1
ATOM 620 N N . PRO A 1 90 ? 0.318 14.325 2.950 1.00 81.56 90 PRO A N 1
ATOM 621 C CA . PRO A 1 90 ? 0.363 13.398 4.072 1.00 81.56 90 PRO A CA 1
ATOM 622 C C . PRO A 1 90 ? 0.229 11.960 3.578 1.00 81.56 90 PRO A C 1
ATOM 624 O O . PRO A 1 90 ? -0.713 11.624 2.862 1.00 81.56 90 PRO A O 1
ATOM 627 N N . SER A 1 91 ? 1.164 11.106 3.973 1.00 85.19 91 SER A N 1
ATOM 628 C CA . SER A 1 91 ? 1.110 9.677 3.683 1.00 85.19 91 SER A CA 1
ATOM 629 C C . SER A 1 91 ? 1.273 8.877 4.965 1.00 85.19 91 SER A C 1
ATOM 631 O O . SER A 1 91 ? 1.681 9.396 6.010 1.00 85.19 91 SER A O 1
ATOM 633 N N . SER A 1 92 ? 0.892 7.603 4.914 1.00 87.56 92 SER A N 1
ATOM 634 C CA . SER A 1 92 ? 0.914 6.786 6.115 1.00 87.56 92 SER A CA 1
ATOM 635 C C . SER A 1 92 ? 2.346 6.588 6.626 1.00 87.56 92 SER A C 1
ATOM 637 O O . SER A 1 92 ? 3.235 6.245 5.847 1.00 87.56 92 SER A O 1
ATOM 639 N N . PRO A 1 93 ? 2.605 6.730 7.938 1.00 87.31 93 PRO A N 1
ATOM 640 C CA . PRO A 1 93 ? 3.958 6.646 8.481 1.00 87.31 93 PRO A CA 1
ATOM 641 C C . PRO A 1 93 ? 4.505 5.212 8.550 1.00 87.31 93 PRO A C 1
ATOM 643 O O . PRO A 1 93 ? 5.624 5.015 9.017 1.00 87.31 93 PRO A O 1
ATOM 646 N N . SER A 1 94 ? 3.736 4.196 8.149 1.00 89.81 94 SER A N 1
ATOM 647 C CA . SER A 1 94 ? 4.176 2.802 8.087 1.00 89.81 94 SER A CA 1
ATOM 648 C C . SER A 1 94 ? 3.450 2.054 6.976 1.00 89.81 94 SER A C 1
ATOM 650 O O . SER A 1 94 ? 2.263 2.270 6.747 1.00 89.81 94 SER A O 1
ATOM 652 N N . LEU A 1 95 ? 4.147 1.103 6.355 1.00 90.19 95 LEU A N 1
ATOM 653 C CA . LEU A 1 95 ? 3.599 0.214 5.333 1.00 90.19 95 LEU A CA 1
ATOM 654 C C . LEU A 1 95 ? 2.406 -0.622 5.821 1.00 90.19 95 LEU A C 1
ATOM 656 O O . LEU A 1 95 ? 1.589 -1.052 5.017 1.00 90.19 95 LEU A O 1
ATOM 660 N N . TRP A 1 96 ? 2.317 -0.896 7.125 1.00 93.12 96 TRP A N 1
ATOM 661 C CA . TRP A 1 96 ? 1.320 -1.815 7.697 1.00 93.12 96 TRP A CA 1
ATOM 662 C C . TRP A 1 96 ? 0.084 -1.116 8.256 1.00 93.12 96 TRP A C 1
ATOM 664 O O . TRP A 1 96 ? -0.778 -1.762 8.855 1.00 93.12 96 TRP A O 1
ATOM 674 N N . HIS A 1 97 ? 0.004 0.201 8.097 1.00 94.50 97 HIS A N 1
ATOM 675 C CA . HIS A 1 97 ? -1.198 0.945 8.415 1.00 94.50 97 HIS A CA 1
ATOM 676 C C . HIS A 1 97 ? -2.188 0.873 7.251 1.00 94.50 97 HIS A C 1
ATOM 678 O O . HIS A 1 97 ? -1.826 0.969 6.082 1.00 94.50 97 HIS A O 1
ATOM 684 N N . VAL A 1 98 ? -3.460 0.729 7.596 1.00 95.81 98 VAL A N 1
ATOM 685 C CA . VAL A 1 98 ? -4.585 0.816 6.673 1.00 95.81 98 VAL A CA 1
ATOM 686 C C . VAL A 1 98 ? -4.940 2.291 6.526 1.00 95.81 98 VAL A C 1
ATOM 688 O O . VAL A 1 98 ? -5.511 2.872 7.448 1.00 95.81 98 VAL A O 1
ATOM 691 N N . ASP A 1 99 ? -4.611 2.898 5.391 1.00 94.75 99 ASP A N 1
ATOM 692 C CA . ASP A 1 99 ? -5.093 4.239 5.060 1.00 94.75 99 ASP A CA 1
ATOM 693 C C . ASP A 1 99 ? -6.602 4.192 4.793 1.00 94.75 99 ASP A C 1
ATOM 695 O O . ASP A 1 99 ? -7.064 3.585 3.827 1.00 94.75 99 ASP A O 1
ATOM 699 N N . VAL A 1 100 ? -7.387 4.821 5.668 1.00 94.69 100 VAL A N 1
ATOM 700 C CA . VAL A 1 100 ? -8.849 4.795 5.563 1.00 94.69 100 VAL A CA 1
ATOM 701 C C . VAL A 1 100 ? -9.375 5.639 4.409 1.00 94.69 100 VAL A C 1
ATOM 703 O O . VAL A 1 100 ? -10.534 5.472 4.044 1.00 94.69 100 VAL A O 1
ATOM 706 N N . SER A 1 101 ? -8.560 6.512 3.814 1.00 91.94 101 SER A N 1
ATOM 707 C CA . SER A 1 101 ? -8.945 7.329 2.658 1.00 91.94 101 SER A CA 1
ATOM 708 C C . SER A 1 101 ? -8.850 6.581 1.323 1.00 91.94 101 SER A C 1
ATOM 710 O O . SER A 1 101 ? -9.346 7.068 0.308 1.00 91.94 101 SER A O 1
ATOM 712 N N . GLN A 1 102 ? -8.258 5.383 1.311 1.00 93.50 102 GLN A N 1
ATOM 713 C CA . GLN A 1 102 ? -7.977 4.635 0.089 1.00 93.50 102 GLN A CA 1
ATOM 714 C C . GLN A 1 102 ? -8.731 3.307 0.059 1.00 93.50 102 GLN A C 1
ATOM 716 O O . GLN A 1 102 ? -8.590 2.463 0.941 1.00 93.50 102 GLN A O 1
ATOM 721 N N . SER A 1 103 ? -9.530 3.099 -0.990 1.00 96.81 103 SER A N 1
ATOM 722 C CA . SER A 1 103 ? -10.128 1.787 -1.261 1.00 96.81 103 SER A CA 1
ATOM 723 C C . SER A 1 103 ? -9.127 0.881 -1.973 1.00 96.81 103 SER A C 1
ATOM 725 O O . SER A 1 103 ? -8.358 1.346 -2.811 1.00 96.81 103 SER A O 1
ATOM 727 N N . GLY A 1 104 ? -9.173 -0.422 -1.704 1.00 97.31 104 GLY A N 1
ATOM 728 C CA . GLY A 1 104 ? -8.299 -1.390 -2.361 1.00 97.31 104 GLY A CA 1
ATOM 729 C C . GLY A 1 104 ? -7.999 -2.620 -1.515 1.00 97.31 104 GLY A C 1
ATOM 730 O O . GLY A 1 104 ? -8.637 -2.879 -0.493 1.00 97.31 104 GLY A O 1
ATOM 731 N N . THR A 1 105 ? -7.015 -3.398 -1.961 1.00 98.38 105 THR A N 1
ATOM 732 C CA . THR A 1 105 ? -6.501 -4.531 -1.185 1.00 98.38 105 THR A CA 1
ATOM 733 C C . THR A 1 105 ? -5.405 -4.050 -0.243 1.00 98.38 105 THR A C 1
ATOM 735 O O . THR A 1 105 ? -4.501 -3.332 -0.668 1.00 98.38 105 THR A O 1
ATOM 738 N N . VAL A 1 106 ? -5.464 -4.466 1.021 1.00 97.50 106 VAL A N 1
ATOM 739 C CA . VAL A 1 106 ? -4.455 -4.155 2.036 1.00 97.50 106 VAL A CA 1
ATOM 740 C C . VAL A 1 106 ? -3.878 -5.447 2.602 1.00 97.50 106 VAL A C 1
ATOM 742 O O . VAL A 1 106 ? -4.575 -6.272 3.197 1.00 97.50 106 VAL A O 1
ATOM 745 N N . CYS A 1 107 ? -2.577 -5.609 2.414 1.00 97.00 107 CYS A N 1
ATOM 746 C CA . CYS A 1 107 ? -1.754 -6.658 2.979 1.00 97.00 107 CYS A CA 1
ATOM 747 C C . CYS A 1 107 ? -1.484 -6.355 4.451 1.00 97.00 107 CYS A C 1
ATOM 749 O O . CYS A 1 107 ? -0.886 -5.334 4.793 1.00 97.00 107 CYS A O 1
ATOM 751 N N . VAL A 1 108 ? -1.862 -7.274 5.331 1.00 95.06 108 VAL A N 1
ATOM 752 C CA . VAL A 1 108 ? -1.583 -7.173 6.763 1.00 95.06 108 VAL A CA 1
ATOM 753 C C . VAL A 1 108 ? -0.451 -8.122 7.136 1.00 95.06 108 VAL A C 1
ATOM 755 O O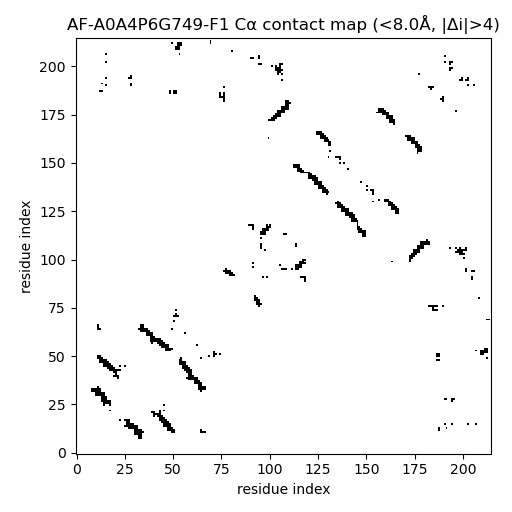 . VAL A 1 108 ? -0.424 -9.285 6.726 1.00 95.06 108 VAL A O 1
ATOM 758 N N . SER A 1 109 ? 0.507 -7.609 7.902 1.00 92.19 109 SER A N 1
ATOM 759 C CA . SER A 1 109 ? 1.615 -8.405 8.420 1.00 92.19 109 SER A CA 1
ATOM 760 C C . SER A 1 109 ? 1.143 -9.273 9.597 1.00 92.19 109 SER A C 1
ATOM 762 O O . SER A 1 109 ? 0.339 -8.807 10.408 1.00 92.19 109 SER A O 1
ATOM 764 N N . PRO A 1 110 ? 1.628 -10.523 9.718 1.00 88.62 110 PRO A N 1
ATOM 765 C CA . PRO A 1 110 ? 1.306 -11.390 10.850 1.00 88.62 110 PRO A CA 1
ATOM 766 C C . PRO A 1 110 ? 1.991 -10.943 12.154 1.00 88.62 110 PRO A C 1
ATOM 768 O O . PRO A 1 110 ? 1.561 -11.341 13.233 1.00 88.62 110 PRO A O 1
ATOM 771 N N . ASP A 1 111 ? 3.033 -10.110 12.059 1.00 84.75 111 ASP A N 1
ATOM 772 C CA . ASP A 1 111 ? 3.913 -9.754 13.178 1.00 84.75 111 ASP A CA 1
ATOM 773 C C . ASP A 1 111 ? 3.479 -8.467 13.901 1.00 84.75 111 ASP A C 1
ATOM 775 O O . ASP A 1 111 ? 3.949 -8.175 15.002 1.00 84.75 111 ASP A O 1
ATOM 779 N N . VAL A 1 112 ? 2.628 -7.651 13.271 1.00 81.94 112 VAL A N 1
ATOM 780 C CA . VAL A 1 112 ? 2.232 -6.330 13.780 1.00 81.94 112 VAL A CA 1
ATOM 781 C C . VAL A 1 112 ? 0.716 -6.202 13.815 1.00 81.94 112 VAL A C 1
ATOM 783 O O . VAL A 1 112 ? 0.007 -6.651 12.917 1.00 81.94 112 VAL A O 1
ATOM 786 N N . GLY A 1 113 ? 0.199 -5.568 14.866 1.00 86.38 113 GLY A N 1
ATOM 787 C CA . GLY A 1 113 ? -1.228 -5.279 14.961 1.00 86.38 113 GLY A CA 1
ATOM 788 C C . GLY A 1 113 ? -1.670 -4.308 13.866 1.00 86.38 113 GLY A C 1
ATOM 789 O O . GLY A 1 113 ? -0.994 -3.312 13.609 1.00 86.38 113 GLY A O 1
ATOM 790 N N . VAL A 1 114 ? -2.827 -4.574 13.257 1.00 92.81 114 VAL A N 1
ATOM 791 C CA . VAL A 1 114 ? -3.413 -3.674 12.259 1.00 92.81 114 VAL A CA 1
ATOM 792 C C . VAL A 1 114 ? -3.804 -2.362 12.927 1.00 92.81 114 VAL A C 1
ATOM 794 O O . VAL A 1 114 ? -4.524 -2.336 13.932 1.00 92.81 114 VAL A O 1
ATOM 797 N N . LYS A 1 115 ? -3.343 -1.265 12.337 1.00 95.69 115 LYS A N 1
ATOM 798 C CA . LYS A 1 115 ? -3.766 0.086 12.683 1.00 95.69 115 LYS A CA 1
ATOM 799 C C . LYS A 1 115 ? -4.396 0.740 11.471 1.00 95.69 115 LYS A C 1
ATOM 801 O O . LYS A 1 115 ? -3.945 0.545 10.349 1.00 95.69 115 LYS A O 1
ATOM 806 N N . LEU A 1 116 ? -5.418 1.526 11.733 1.00 96.88 116 LEU A N 1
ATOM 807 C CA . LEU A 1 116 ? -6.014 2.462 10.805 1.00 96.88 116 LEU A CA 1
ATOM 808 C C . LEU A 1 116 ? -5.226 3.768 10.869 1.00 96.88 116 LEU A C 1
ATOM 810 O O . LEU A 1 116 ? -4.814 4.187 11.955 1.00 96.88 116 LEU A O 1
ATOM 814 N N . TRP A 1 117 ? -5.047 4.408 9.722 1.00 96.50 117 TRP A N 1
ATOM 815 C CA . TRP A 1 117 ? -4.446 5.725 9.595 1.00 96.50 117 TRP A CA 1
ATOM 816 C C . TRP A 1 117 ? -5.339 6.648 8.768 1.00 96.50 117 TRP A C 1
ATOM 818 O O . TRP A 1 117 ? -6.005 6.185 7.844 1.00 96.50 117 TRP A O 1
ATOM 828 N N . ARG A 1 118 ? -5.358 7.941 9.103 1.00 94.31 118 ARG A N 1
ATOM 829 C CA . ARG A 1 118 ? -6.063 8.981 8.343 1.00 94.31 118 ARG A CA 1
ATOM 830 C C . ARG A 1 118 ? -5.143 10.180 8.071 1.00 94.31 118 ARG A C 1
ATOM 832 O O . ARG A 1 118 ? -4.423 10.574 8.990 1.00 94.31 118 ARG A O 1
ATOM 839 N N . PRO A 1 119 ? -5.206 10.788 6.873 1.00 91.00 119 PRO A N 1
ATOM 840 C CA . PRO A 1 119 ? -4.423 11.984 6.557 1.00 91.00 119 PRO A CA 1
ATOM 841 C C . PRO A 1 119 ? -4.896 13.199 7.363 1.00 91.00 119 PRO A C 1
ATOM 843 O O . PRO A 1 119 ? -4.091 13.890 7.983 1.00 91.00 119 PRO A O 1
ATOM 846 N N . GLU A 1 120 ? -6.213 13.408 7.422 1.00 90.62 120 GLU A N 1
ATOM 847 C CA . GLU A 1 120 ? -6.833 14.533 8.121 1.00 90.62 120 GLU A CA 1
ATOM 848 C C . GLU A 1 120 ? -7.223 14.143 9.546 1.00 90.62 120 GLU A C 1
ATOM 850 O O . GLU A 1 120 ? -8.077 13.275 9.765 1.00 90.62 120 GLU A O 1
ATOM 855 N N . LYS A 1 121 ? -6.596 14.788 10.536 1.00 92.62 121 LYS A N 1
ATOM 856 C CA . LYS A 1 121 ? -6.739 14.403 11.949 1.00 92.62 121 LYS A CA 1
ATOM 857 C C . LYS A 1 121 ? -7.295 15.481 12.862 1.00 92.62 121 LYS A C 1
ATOM 859 O O . LYS A 1 121 ? -7.547 15.174 14.022 1.00 92.62 121 LYS A O 1
ATOM 864 N N . ASP A 1 122 ? -7.478 16.709 12.392 1.00 92.62 122 ASP A N 1
ATOM 865 C CA . ASP A 1 122 ? -7.786 17.846 13.267 1.00 92.62 122 ASP A CA 1
ATOM 866 C C . ASP A 1 122 ? -9.136 17.692 13.975 1.00 92.62 122 ASP A C 1
ATOM 868 O O . ASP A 1 122 ? -9.234 17.888 15.188 1.00 92.62 122 ASP A O 1
ATOM 872 N N . ALA A 1 123 ? -10.157 17.232 13.250 1.00 93.69 123 ALA A N 1
ATOM 873 C CA . ALA A 1 123 ? -11.477 16.964 13.805 1.00 93.69 123 ALA A CA 1
ATOM 874 C C . ALA A 1 123 ? -11.608 15.536 14.365 1.00 93.69 123 ALA A C 1
ATOM 876 O O . ALA A 1 123 ? -11.029 14.565 13.861 1.00 93.69 123 ALA A O 1
ATOM 877 N N . ALA A 1 124 ? -12.427 15.393 15.409 1.00 95.62 124 ALA A N 1
ATOM 878 C CA . ALA A 1 124 ? -12.900 14.084 15.846 1.00 95.62 124 ALA A CA 1
ATOM 879 C C . ALA A 1 124 ? -13.889 13.513 14.819 1.00 95.62 124 ALA A C 1
ATOM 881 O O . ALA A 1 124 ? -14.711 14.249 14.274 1.00 95.62 124 ALA A O 1
ATOM 882 N N . VAL A 1 125 ? -13.830 12.203 14.577 1.00 95.81 125 VAL A N 1
ATOM 883 C CA . VAL A 1 125 ? -14.767 11.503 13.686 1.00 95.81 125 VAL A CA 1
ATOM 884 C C . VAL A 1 125 ? -15.301 10.246 14.355 1.00 95.81 125 VAL A C 1
ATOM 886 O O . VAL A 1 125 ? -14.605 9.606 15.142 1.00 95.81 125 VAL A O 1
ATOM 889 N N . LYS A 1 126 ? -16.532 9.862 14.014 1.00 95.94 126 LYS A N 1
ATOM 890 C CA . LYS A 1 126 ? -17.075 8.548 14.357 1.00 95.94 126 LYS A CA 1
ATOM 891 C C . LYS A 1 126 ? -16.894 7.625 13.161 1.00 95.94 126 LYS A C 1
ATOM 893 O O . LYS A 1 126 ? -17.499 7.850 12.116 1.00 95.94 126 LYS A O 1
ATOM 898 N N . LEU A 1 127 ? -16.044 6.615 13.309 1.00 96.94 127 LEU A N 1
ATOM 899 C CA . LEU A 1 127 ? -15.770 5.629 12.272 1.00 96.94 127 LEU A CA 1
ATOM 900 C C . LEU A 1 127 ? -16.683 4.421 12.463 1.00 96.94 127 LEU A C 1
ATOM 902 O O . LEU A 1 127 ? -16.623 3.758 13.497 1.00 96.94 127 LEU A O 1
ATOM 906 N N . ALA A 1 128 ? -17.481 4.098 11.453 1.00 97.31 128 ALA A N 1
ATOM 907 C CA . ALA A 1 128 ? -18.185 2.829 11.367 1.00 97.31 128 ALA A CA 1
ATOM 908 C C . ALA A 1 128 ? -17.449 1.888 10.408 1.00 97.31 128 ALA A C 1
ATOM 910 O O . ALA A 1 128 ? -17.070 2.274 9.302 1.00 97.31 128 ALA A O 1
ATOM 911 N N . ILE A 1 129 ? -17.251 0.648 10.849 1.00 97.94 129 ILE A N 1
ATOM 912 C CA . ILE A 1 129 ? -16.619 -0.425 10.086 1.00 97.94 129 ILE A CA 1
ATOM 913 C C . ILE A 1 129 ? -17.600 -1.584 10.039 1.00 97.94 129 ILE A C 1
ATOM 915 O O . ILE A 1 129 ? -17.990 -2.111 11.078 1.00 97.94 129 ILE A O 1
ATOM 919 N N . SER A 1 130 ? -17.979 -1.989 8.836 1.00 97.62 130 SER A N 1
ATOM 920 C CA . SER A 1 130 ? -18.703 -3.236 8.590 1.00 97.62 130 SER A CA 1
ATOM 921 C C . SER A 1 130 ? -17.766 -4.236 7.927 1.00 97.62 130 SER A C 1
ATOM 923 O O . SER A 1 130 ? -16.867 -3.847 7.185 1.00 97.62 130 SER A O 1
ATOM 925 N N . GLY A 1 131 ? -17.941 -5.512 8.239 1.00 96.75 131 GLY A N 1
ATOM 926 C CA . GLY A 1 131 ? -17.130 -6.611 7.741 1.00 96.75 131 GLY A CA 1
ATOM 927 C C . GLY A 1 131 ? -17.976 -7.830 7.377 1.00 96.75 131 GLY A C 1
ATOM 928 O O . GLY A 1 131 ? -19.212 -7.766 7.375 1.00 96.75 131 GLY A O 1
ATOM 929 N N . PRO A 1 132 ? -17.325 -8.963 7.079 1.00 95.00 132 PRO A N 1
ATOM 930 C CA . PRO A 1 132 ? -18.010 -10.167 6.631 1.00 95.00 132 PRO A CA 1
ATOM 931 C C . PRO A 1 132 ? -18.994 -10.712 7.675 1.00 95.00 132 PRO A C 1
ATOM 933 O O . PRO A 1 132 ? -18.807 -10.553 8.883 1.00 95.00 132 PRO A O 1
ATOM 936 N N . GLY A 1 133 ? -20.051 -11.379 7.207 1.00 89.94 133 GLY A N 1
ATOM 937 C CA . GLY A 1 133 ? -21.050 -12.004 8.083 1.00 89.94 133 GLY A CA 1
ATOM 938 C C . GLY A 1 133 ? -21.907 -11.017 8.886 1.00 89.94 133 GLY A C 1
ATOM 939 O O . GLY A 1 133 ? -22.488 -11.406 9.893 1.00 89.94 133 GLY A O 1
ATOM 940 N N . GLY A 1 134 ? -21.971 -9.745 8.474 1.00 90.00 134 GLY A N 1
ATOM 941 C CA . GLY A 1 134 ? -22.758 -8.711 9.156 1.00 90.00 134 GLY A CA 1
ATOM 942 C C . GLY A 1 134 ? -22.096 -8.143 10.414 1.00 90.00 134 GLY A C 1
ATOM 943 O O . GLY A 1 134 ? -22.720 -7.361 11.129 1.00 90.00 134 GLY A O 1
ATOM 944 N N . ALA A 1 135 ? -20.840 -8.506 10.691 1.00 94.12 135 ALA A N 1
ATOM 945 C CA . ALA A 1 135 ? -20.094 -7.936 11.801 1.00 94.12 135 ALA A CA 1
ATOM 946 C C . ALA A 1 135 ? -19.887 -6.432 11.575 1.00 94.12 135 ALA A C 1
ATOM 948 O O . ALA A 1 135 ? -19.461 -6.008 10.501 1.00 94.12 135 ALA A O 1
ATOM 949 N N . ALA A 1 136 ? -20.172 -5.618 12.586 1.00 95.88 136 ALA A N 1
ATOM 950 C CA . ALA A 1 136 ? -19.997 -4.177 12.503 1.00 95.88 136 ALA A CA 1
ATOM 951 C C . ALA A 1 136 ? -19.537 -3.604 13.839 1.00 95.88 136 ALA A C 1
ATOM 953 O O . ALA A 1 136 ? -19.889 -4.120 14.899 1.00 95.88 136 ALA A O 1
ATOM 954 N N . GLN A 1 137 ? -18.753 -2.533 13.783 1.00 97.62 137 GLN A N 1
ATOM 955 C CA . GLN A 1 137 ? -18.303 -1.760 14.934 1.00 97.62 137 GLN A CA 1
ATOM 956 C C . GLN A 1 137 ? -18.371 -0.270 14.613 1.00 97.62 137 GLN A C 1
ATOM 958 O O . GLN A 1 137 ? -18.165 0.144 13.475 1.00 97.62 137 GLN A O 1
ATOM 963 N N . SER A 1 138 ? -18.652 0.541 15.628 1.00 96.50 138 SER A N 1
ATOM 964 C CA . SER A 1 138 ? -18.510 1.994 15.568 1.00 96.50 138 SER A CA 1
ATOM 965 C C . SER A 1 138 ? -17.530 2.427 16.643 1.00 96.50 138 SER A C 1
ATOM 967 O O . SER A 1 138 ? -17.665 2.007 17.790 1.00 96.50 138 SER A O 1
ATOM 969 N N . VAL A 1 139 ? -16.548 3.241 16.272 1.00 96.38 139 VAL A N 1
ATOM 970 C CA . VAL A 1 139 ? -15.475 3.682 17.162 1.00 96.38 139 VAL A CA 1
ATOM 971 C C . VAL A 1 139 ? -15.294 5.184 17.031 1.00 96.38 139 VAL A C 1
ATOM 973 O O . VAL A 1 139 ? -15.259 5.722 15.924 1.00 96.38 139 VAL A O 1
ATOM 976 N N . ASP A 1 140 ? -15.165 5.856 18.168 1.00 96.25 140 ASP A N 1
ATOM 977 C CA . ASP A 1 140 ? -14.830 7.272 18.205 1.00 96.25 140 ASP A CA 1
ATOM 978 C C . ASP A 1 140 ? -13.324 7.451 17.980 1.00 96.25 140 ASP A C 1
ATOM 980 O O . ASP A 1 140 ? -12.492 6.872 18.682 1.00 96.25 140 ASP A O 1
ATOM 984 N N . TRP A 1 141 ? -12.965 8.264 16.990 1.00 96.69 141 TRP A N 1
ATOM 985 C CA . TRP A 1 141 ? -11.587 8.589 16.645 1.00 96.69 141 TRP A CA 1
ATOM 986 C C . TRP A 1 141 ? -11.326 10.059 16.965 1.00 96.69 141 TRP A C 1
ATOM 988 O O . TRP A 1 141 ? -11.754 10.970 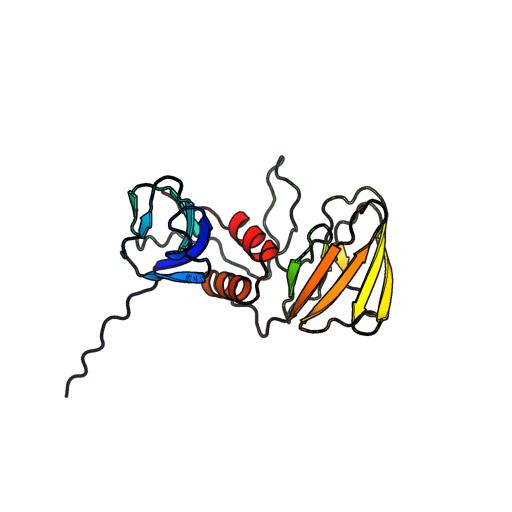16.254 1.00 96.69 141 TRP A O 1
ATOM 998 N N . ALA A 1 142 ? -10.645 10.288 18.087 1.00 96.69 142 ALA A N 1
ATOM 999 C CA . ALA A 1 142 ? -10.424 11.623 18.632 1.00 96.69 142 ALA A CA 1
ATOM 1000 C C . ALA A 1 142 ? -9.619 12.533 17.689 1.00 96.69 142 ALA A C 1
ATOM 1002 O O . ALA A 1 142 ? -8.664 12.094 17.045 1.00 96.69 142 ALA A O 1
ATOM 1003 N N . GLY A 1 143 ? -9.966 13.824 17.674 1.00 96.19 143 GLY A N 1
ATOM 1004 C CA . GLY A 1 143 ? -9.188 14.867 17.001 1.00 96.19 143 GLY A CA 1
ATOM 1005 C C . GLY A 1 143 ? -7.734 14.908 17.485 1.00 96.19 143 GLY A C 1
ATOM 1006 O O . GLY A 1 143 ? -7.404 14.509 18.603 1.00 96.19 143 GLY A O 1
ATOM 1007 N N . GLY A 1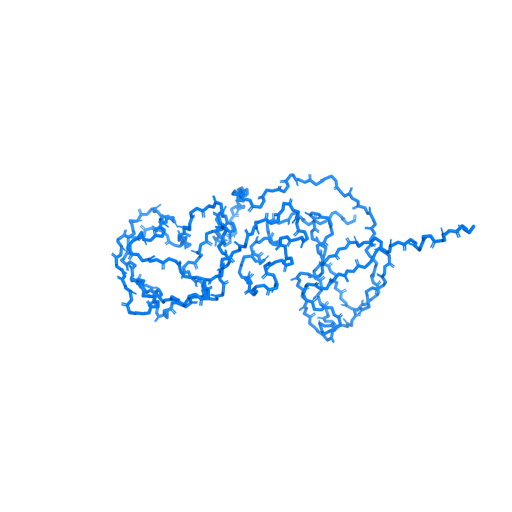 144 ? -6.837 15.330 16.604 1.00 95.62 144 GLY A N 1
ATOM 1008 C CA . GLY A 1 144 ? -5.389 15.312 16.781 1.00 95.62 144 GLY A CA 1
ATOM 1009 C C . GLY A 1 144 ? -4.724 13.940 16.602 1.00 95.62 144 GLY A C 1
ATOM 1010 O O . GLY A 1 144 ? -3.494 13.900 16.503 1.00 95.62 144 GLY A O 1
ATOM 1011 N N . LYS A 1 145 ? -5.487 12.835 16.541 1.00 95.81 145 LYS A N 1
ATOM 1012 C CA . LYS A 1 145 ? -4.976 11.462 16.362 1.00 95.81 145 LYS A CA 1
ATOM 1013 C C . LYS A 1 145 ? -5.134 10.996 14.920 1.00 95.81 145 LYS A C 1
ATOM 1015 O O . LYS A 1 145 ? -6.250 10.922 14.420 1.00 95.81 145 LYS A O 1
ATOM 1020 N N . ASP A 1 146 ? -4.034 10.643 14.280 1.00 95.25 146 ASP A N 1
ATOM 1021 C CA . ASP A 1 146 ? -3.966 10.071 12.931 1.00 95.25 146 ASP A CA 1
ATOM 1022 C C . ASP A 1 146 ? -3.964 8.545 12.916 1.00 95.25 146 ASP A C 1
ATOM 1024 O O . ASP A 1 146 ? -4.210 7.966 11.870 1.00 95.25 146 ASP A O 1
ATOM 1028 N N . GLU A 1 147 ? -3.718 7.892 14.052 1.00 96.56 147 GLU A N 1
ATOM 1029 C CA . GLU A 1 147 ? -3.727 6.433 14.188 1.00 96.56 147 GLU A CA 1
ATOM 1030 C C . GLU A 1 147 ? -4.842 5.948 15.122 1.00 96.56 147 GLU A C 1
ATOM 1032 O O . GLU A 1 147 ? -5.119 6.559 16.159 1.00 96.56 147 GLU A O 1
ATOM 1037 N N . LEU A 1 148 ? -5.436 4.802 14.783 1.00 96.88 148 LEU A N 1
ATOM 1038 C CA . LEU A 1 148 ? -6.382 4.062 15.620 1.00 96.88 148 LEU A CA 1
ATOM 1039 C C . LEU A 1 148 ? -6.117 2.560 15.487 1.00 96.88 148 LEU A C 1
ATOM 1041 O O . LEU A 1 148 ? -5.916 2.050 14.390 1.00 96.88 148 LEU A O 1
ATOM 1045 N N . ALA A 1 149 ? -6.103 1.822 16.595 1.00 96.62 149 ALA A N 1
ATOM 1046 C CA . ALA A 1 149 ? -5.972 0.367 16.530 1.00 96.62 149 ALA A CA 1
ATOM 1047 C C . ALA A 1 149 ? -7.222 -0.261 15.894 1.00 96.62 149 ALA A C 1
ATOM 1049 O O . ALA A 1 149 ? -8.339 0.192 16.149 1.00 96.62 149 ALA A O 1
ATOM 1050 N N . TRP A 1 150 ? -7.048 -1.331 15.113 1.00 96.06 150 TRP A N 1
ATOM 1051 C CA . TRP A 1 150 ? -8.187 -2.076 14.583 1.00 96.06 150 TRP A CA 1
ATOM 1052 C C . TRP A 1 150 ? -9.107 -2.562 15.726 1.00 96.06 150 TRP A C 1
ATOM 1054 O O . TRP A 1 150 ? -8.599 -3.081 16.731 1.00 96.06 150 TRP A O 1
ATOM 1064 N N . PRO A 1 151 ? -10.444 -2.426 15.620 1.00 95.69 151 PRO A N 1
ATOM 1065 C CA . PRO A 1 151 ? -11.344 -2.780 16.715 1.00 95.69 151 PRO A CA 1
ATOM 1066 C C . PRO A 1 151 ? -11.308 -4.282 17.013 1.00 95.69 151 PRO A C 1
ATOM 1068 O O . PRO A 1 151 ? -11.623 -5.103 16.156 1.00 95.69 151 PRO A O 1
ATOM 1071 N N . ARG A 1 152 ? -10.979 -4.664 18.253 1.00 92.06 152 ARG A N 1
ATOM 1072 C CA . ARG A 1 152 ? -10.847 -6.082 18.657 1.00 92.06 152 ARG A CA 1
ATOM 1073 C C . ARG A 1 152 ? -12.129 -6.897 18.471 1.00 92.06 152 ARG A C 1
ATOM 1075 O O . ARG A 1 152 ? -12.056 -8.090 18.203 1.00 92.06 152 ARG A O 1
ATOM 1082 N N . ALA A 1 153 ? -13.285 -6.253 18.619 1.00 92.00 153 ALA A N 1
ATOM 1083 C CA . ALA A 1 153 ? -14.596 -6.873 18.449 1.00 92.00 153 ALA A CA 1
ATOM 1084 C C . ALA A 1 153 ? -14.976 -7.109 16.974 1.00 92.00 153 ALA A C 1
ATOM 1086 O O . ALA A 1 153 ? -16.001 -7.731 16.710 1.00 92.00 153 ALA A O 1
ATOM 1087 N N . LEU A 1 154 ? -14.162 -6.640 16.019 1.00 95.12 154 LEU A N 1
ATOM 1088 C CA . LEU A 1 154 ? -14.322 -6.921 14.597 1.00 95.12 154 LEU A CA 1
ATOM 1089 C C . LEU A 1 154 ? -13.165 -7.813 14.120 1.00 95.12 154 LEU A C 1
ATOM 1091 O O . LEU A 1 154 ? -12.077 -7.308 13.848 1.00 95.12 154 LEU A O 1
ATOM 1095 N N . PRO A 1 155 ? -13.353 -9.138 14.015 1.00 92.06 155 PRO A N 1
ATOM 1096 C CA . PRO A 1 155 ? -12.279 -10.040 13.619 1.00 92.06 155 PRO A CA 1
ATOM 1097 C C . PRO A 1 155 ? -11.735 -9.732 12.220 1.00 92.06 155 PRO A C 1
ATOM 1099 O O . PRO A 1 155 ? -12.494 -9.508 11.276 1.00 92.06 155 PRO A O 1
ATOM 1102 N N . LEU A 1 156 ? -10.409 -9.785 12.086 1.00 92.81 156 LEU A N 1
ATOM 1103 C CA . LEU A 1 156 ? -9.709 -9.727 10.803 1.00 92.81 156 LEU A CA 1
ATOM 1104 C C . LEU A 1 156 ? -9.779 -11.095 10.114 1.00 92.81 156 LEU A C 1
ATOM 1106 O O . LEU A 1 156 ? -9.232 -12.074 10.632 1.00 92.81 156 LEU A O 1
ATOM 1110 N N . GLN A 1 157 ? -10.393 -11.160 8.939 1.00 94.69 157 GLN A N 1
ATOM 1111 C CA . GLN A 1 157 ? -10.504 -12.359 8.111 1.00 94.69 157 GLN A CA 1
ATOM 1112 C C . GLN A 1 157 ? -9.589 -12.234 6.894 1.00 94.69 157 GLN A C 1
ATOM 1114 O O . GLN A 1 157 ? -9.498 -11.165 6.293 1.00 94.69 157 GLN A O 1
ATOM 1119 N N . ASP A 1 158 ? -8.888 -13.315 6.551 1.00 95.88 158 ASP A N 1
ATOM 1120 C CA . ASP A 1 158 ? -8.099 -13.343 5.319 1.00 95.88 158 ASP A CA 1
ATOM 1121 C C . ASP A 1 158 ? -9.029 -13.367 4.102 1.00 95.88 158 ASP A C 1
ATOM 1123 O O . ASP A 1 158 ? -10.009 -14.111 4.079 1.00 95.88 158 ASP A O 1
ATOM 1127 N N . GLY A 1 159 ? -8.760 -12.499 3.132 1.00 96.12 159 GLY A N 1
ATOM 1128 C CA . GLY A 1 159 ? -9.653 -12.215 2.013 1.00 96.12 159 GLY A CA 1
ATOM 1129 C C . GLY A 1 159 ? -10.939 -11.476 2.398 1.00 96.12 159 GLY A C 1
ATOM 1130 O O . GLY A 1 159 ? -11.784 -11.281 1.527 1.00 96.12 159 GLY A O 1
ATOM 1131 N N . GLY A 1 160 ? -11.099 -11.074 3.665 1.00 97.00 160 GLY A N 1
ATOM 1132 C CA . GLY A 1 160 ? -12.306 -10.425 4.164 1.00 97.00 160 GLY A CA 1
ATOM 1133 C C . GLY A 1 160 ? -12.510 -9.040 3.559 1.00 97.00 160 GLY A C 1
ATOM 1134 O O . GLY A 1 160 ? -11.565 -8.254 3.452 1.00 97.00 160 GLY A O 1
ATOM 1135 N N . GLU A 1 161 ? -13.754 -8.737 3.196 1.00 97.88 161 GLU A N 1
ATOM 1136 C CA . GLU A 1 161 ? -14.154 -7.425 2.694 1.00 97.88 161 GLU A CA 1
ATOM 1137 C C . GLU A 1 161 ? -14.753 -6.574 3.812 1.00 97.88 161 GLU A C 1
ATOM 1139 O O . GLU A 1 161 ? -15.631 -7.016 4.555 1.00 97.88 161 GLU A O 1
ATOM 1144 N N . TYR A 1 162 ? -14.274 -5.339 3.915 1.00 98.06 162 TYR A N 1
ATOM 1145 C CA . TYR A 1 162 ? -14.676 -4.377 4.926 1.00 98.06 162 TYR A CA 1
ATOM 1146 C C . TYR A 1 162 ? -15.085 -3.068 4.269 1.00 98.06 162 TYR A C 1
ATOM 1148 O O . TYR A 1 162 ? -14.490 -2.628 3.284 1.00 98.06 162 TYR A O 1
ATOM 1156 N N . ARG A 1 163 ? -16.092 -2.417 4.842 1.00 97.88 163 ARG A N 1
ATOM 1157 C CA . ARG A 1 163 ? -16.562 -1.103 4.411 1.00 97.88 163 ARG A CA 1
ATOM 1158 C C . ARG A 1 163 ? -16.484 -0.134 5.575 1.00 97.88 163 ARG A C 1
ATOM 1160 O O . ARG A 1 163 ? -17.052 -0.393 6.638 1.00 97.88 163 ARG A O 1
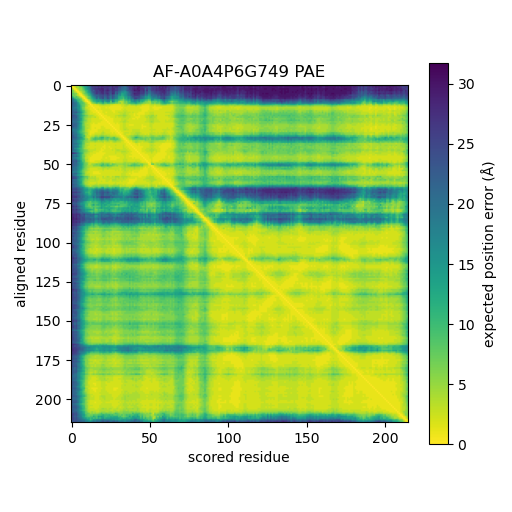ATOM 1167 N N . LEU A 1 164 ? -15.777 0.964 5.348 1.00 97.69 164 LEU A N 1
ATOM 1168 C CA . LEU A 1 164 ? -15.526 2.025 6.310 1.00 97.69 164 LEU A CA 1
ATOM 1169 C C . LEU A 1 164 ? -16.313 3.269 5.900 1.00 97.69 164 LEU A C 1
ATOM 1171 O O . LEU A 1 164 ? -16.321 3.649 4.730 1.00 97.69 164 LEU A O 1
ATOM 1175 N N . THR A 1 165 ? -16.954 3.903 6.873 1.00 96.50 165 THR A N 1
ATOM 1176 C CA . THR A 1 165 ? -17.686 5.164 6.703 1.00 96.50 165 THR A CA 1
ATOM 1177 C C . THR A 1 165 ? -17.461 6.049 7.913 1.00 96.50 165 THR A C 1
ATOM 1179 O O . THR A 1 165 ? -17.467 5.554 9.041 1.00 96.50 165 THR A O 1
ATOM 1182 N N . TRP A 1 166 ? -17.304 7.350 7.710 1.00 93.94 166 TRP A N 1
ATOM 1183 C CA . TRP A 1 166 ? -17.162 8.317 8.797 1.00 93.94 166 TRP A CA 1
ATOM 1184 C C . TRP A 1 166 ? -17.705 9.684 8.381 1.00 93.94 166 TRP A C 1
ATOM 1186 O O . TRP A 1 166 ? -17.997 9.928 7.213 1.00 93.94 166 TRP A O 1
ATOM 1196 N N . THR A 1 167 ? -17.850 10.594 9.341 1.00 83.19 167 THR A N 1
ATOM 1197 C CA . THR A 1 167 ? -18.271 11.970 9.057 1.00 83.19 167 THR A CA 1
ATOM 1198 C C . THR A 1 167 ? -17.227 12.685 8.195 1.00 83.19 167 THR A C 1
ATOM 1200 O O . THR A 1 167 ? -16.088 12.835 8.629 1.00 83.19 167 THR A O 1
ATOM 1203 N N . GLY A 1 168 ? -17.615 13.145 7.003 1.00 78.44 168 GLY A N 1
ATOM 1204 C CA . GLY A 1 168 ? -16.704 13.768 6.029 1.00 78.44 168 GLY A CA 1
ATOM 1205 C C . GLY A 1 168 ? -16.170 12.811 4.955 1.00 78.44 168 GLY A C 1
ATOM 1206 O O . GLY A 1 168 ? -15.298 13.190 4.183 1.00 78.44 168 GLY A O 1
ATOM 1207 N N . ASN A 1 169 ? -16.678 11.577 4.913 1.00 86.06 169 ASN A N 1
ATOM 1208 C CA . ASN A 1 169 ? -16.529 10.645 3.799 1.00 86.06 169 ASN A CA 1
ATOM 1209 C C . ASN A 1 169 ? -17.829 10.662 2.985 1.00 86.06 169 ASN A C 1
ATOM 1211 O O . ASN A 1 169 ? -18.883 10.314 3.516 1.00 86.06 169 ASN A O 1
ATOM 1215 N N . ASP A 1 170 ? -17.745 11.093 1.726 1.00 81.31 170 ASP A N 1
ATOM 1216 C CA . ASP A 1 170 ? -18.889 11.062 0.806 1.00 81.31 170 ASP A CA 1
ATOM 1217 C C . ASP A 1 170 ? -19.094 9.647 0.242 1.00 81.31 170 ASP A C 1
ATOM 1219 O O . ASP A 1 170 ? -20.223 9.163 0.140 1.00 81.31 170 ASP A O 1
ATOM 1223 N N . ASP A 1 171 ? -17.988 8.953 -0.052 1.00 90.69 171 ASP A N 1
ATOM 1224 C CA . ASP A 1 171 ? -17.978 7.594 -0.583 1.00 90.69 171 ASP A CA 1
ATOM 1225 C C . ASP A 1 171 ? -17.343 6.599 0.394 1.00 90.69 171 ASP A C 1
ATOM 1227 O O . ASP A 1 171 ? -16.177 6.750 0.770 1.00 90.69 171 ASP A O 1
ATOM 1231 N N . PRO A 1 172 ? -18.041 5.508 0.755 1.00 94.38 172 PRO A N 1
ATOM 1232 C CA . PRO A 1 172 ? -17.499 4.513 1.669 1.00 94.38 172 PRO A CA 1
ATOM 1233 C C . PRO A 1 172 ? -16.230 3.849 1.142 1.00 94.38 172 PRO A C 1
ATOM 1235 O O . PRO A 1 172 ? -16.227 3.269 0.048 1.00 94.38 172 PRO A O 1
ATOM 1238 N N . THR A 1 173 ? -15.192 3.838 1.975 1.00 97.19 173 THR A N 1
ATOM 1239 C CA . THR A 1 173 ? -13.941 3.147 1.670 1.00 97.19 173 THR A CA 1
ATOM 1240 C C . THR A 1 173 ? -14.160 1.643 1.728 1.00 97.19 173 THR A C 1
ATOM 1242 O O . THR A 1 173 ? -14.660 1.114 2.725 1.00 97.19 173 THR A O 1
ATOM 1245 N N . ARG A 1 174 ? -13.784 0.939 0.659 1.00 97.88 174 ARG A N 1
ATOM 1246 C CA . ARG A 1 174 ? -13.890 -0.521 0.555 1.00 97.88 174 ARG A CA 1
ATOM 1247 C C . ARG A 1 174 ? -12.510 -1.148 0.604 1.00 97.88 174 ARG A C 1
ATOM 1249 O O . ARG A 1 174 ? -11.660 -0.848 -0.231 1.00 97.88 174 ARG A O 1
ATOM 1256 N N . LEU A 1 175 ? -12.316 -2.038 1.565 1.00 97.94 175 LEU A N 1
ATOM 1257 C CA . LEU A 1 175 ? -11.055 -2.716 1.807 1.00 97.94 175 LEU A CA 1
ATOM 1258 C C . LEU A 1 175 ? -11.224 -4.215 1.618 1.00 97.94 175 LEU A C 1
ATOM 1260 O O . LEU A 1 175 ? -12.149 -4.805 2.170 1.00 97.94 175 LEU A O 1
ATOM 1264 N N . LYS A 1 176 ? -10.281 -4.841 0.922 1.00 98.12 176 LYS A N 1
ATOM 1265 C CA . LYS A 1 176 ? -10.065 -6.285 0.997 1.00 98.12 176 LYS A CA 1
ATOM 1266 C C . LYS A 1 176 ? -8.801 -6.538 1.800 1.00 98.12 176 LYS A C 1
ATOM 1268 O O . LYS A 1 176 ? -7.731 -6.086 1.407 1.00 98.12 176 LYS A O 1
ATOM 1273 N N . LEU A 1 177 ? -8.896 -7.254 2.913 1.00 96.94 177 LEU A N 1
ATOM 1274 C CA . LEU A 1 177 ? -7.722 -7.565 3.724 1.00 96.94 177 LEU A CA 1
ATOM 1275 C C . LEU A 1 177 ? -7.114 -8.894 3.298 1.00 96.94 177 LEU A C 1
ATOM 1277 O O . LEU A 1 177 ? -7.821 -9.886 3.152 1.00 96.94 177 LEU A O 1
ATOM 1281 N N . VAL A 1 178 ? -5.797 -8.919 3.118 1.00 97.75 178 VAL A N 1
ATOM 1282 C CA . VAL A 1 178 ? -5.037 -10.127 2.784 1.00 97.75 178 VAL A CA 1
ATOM 1283 C C . VAL A 1 178 ? -3.961 -10.329 3.834 1.00 97.75 178 VAL A C 1
ATOM 1285 O O . VAL A 1 178 ? -3.103 -9.471 4.031 1.00 97.75 178 VAL A O 1
ATOM 1288 N N . LYS A 1 179 ? -3.987 -11.466 4.525 1.00 95.81 179 LYS A N 1
ATOM 1289 C CA . LYS A 1 179 ? -2.972 -11.805 5.521 1.00 95.81 179 LYS A CA 1
ATOM 1290 C C . LYS A 1 179 ? -1.739 -12.358 4.825 1.00 95.81 179 LYS A C 1
ATOM 1292 O O . LYS A 1 179 ? -1.810 -13.317 4.057 1.00 95.81 179 LYS A O 1
ATOM 1297 N N . LEU A 1 180 ? -0.589 -11.760 5.107 1.00 95.31 180 LEU A N 1
ATOM 1298 C CA . LEU A 1 180 ? 0.684 -12.320 4.680 1.00 95.31 180 LEU A CA 1
ATOM 1299 C C . LEU A 1 180 ? 1.068 -13.489 5.591 1.00 95.31 180 LEU A C 1
ATOM 1301 O O . LEU A 1 180 ? 0.876 -13.430 6.803 1.00 95.31 180 LEU A O 1
ATOM 1305 N N . ALA A 1 181 ? 1.649 -14.539 5.007 1.00 92.56 181 ALA A N 1
ATOM 1306 C CA . ALA A 1 181 ? 2.202 -15.655 5.776 1.00 92.56 181 ALA A CA 1
ATOM 1307 C C . ALA A 1 181 ? 3.471 -15.241 6.542 1.00 92.56 181 ALA A C 1
ATOM 1309 O O . ALA A 1 181 ? 3.704 -15.677 7.663 1.00 92.56 181 ALA A O 1
ATOM 1310 N N . SER A 1 182 ? 4.275 -14.373 5.930 1.00 92.81 182 SER A N 1
ATOM 1311 C CA . SER A 1 182 ? 5.479 -13.778 6.505 1.00 92.81 182 SER A CA 1
ATOM 1312 C C . SER A 1 182 ? 5.789 -12.472 5.783 1.00 92.81 182 SER A C 1
ATOM 1314 O O . SER A 1 182 ? 5.452 -12.324 4.607 1.00 92.81 182 SER A O 1
ATOM 1316 N N . VAL A 1 183 ? 6.480 -11.553 6.455 1.00 91.44 183 VAL A N 1
ATOM 1317 C CA . VAL A 1 183 ? 7.023 -10.345 5.820 1.00 91.44 183 VAL A CA 1
ATOM 1318 C C . VAL A 1 183 ? 8.439 -10.631 5.309 1.00 91.44 183 VAL A C 1
ATOM 1320 O O . VAL A 1 183 ? 9.303 -10.948 6.132 1.00 91.44 183 VAL A O 1
ATOM 1323 N N . PRO A 1 184 ? 8.703 -10.521 3.991 1.00 91.06 184 PRO A N 1
ATOM 1324 C CA . PRO A 1 184 ? 10.057 -10.614 3.452 1.00 91.06 184 PRO A CA 1
ATOM 1325 C C . PRO A 1 184 ? 10.979 -9.558 4.068 1.00 91.06 184 PRO A C 1
ATOM 1327 O O . PRO A 1 184 ? 10.573 -8.419 4.303 1.00 91.06 184 PRO A O 1
ATOM 1330 N N . ASN A 1 185 ? 12.228 -9.941 4.330 1.00 85.88 185 ASN A N 1
ATOM 1331 C CA . ASN A 1 185 ? 13.232 -9.044 4.911 1.00 85.88 185 ASN A CA 1
ATOM 1332 C C . ASN A 1 185 ? 14.109 -8.369 3.842 1.00 85.88 185 ASN A C 1
ATOM 1334 O O . ASN A 1 185 ? 15.037 -7.643 4.189 1.00 85.88 185 ASN A O 1
ATOM 1338 N N . ASP A 1 186 ? 13.814 -8.591 2.562 1.00 85.38 186 ASP A N 1
ATOM 1339 C CA . ASP A 1 186 ? 14.472 -7.968 1.423 1.00 85.38 186 ASP A CA 1
ATOM 1340 C C . ASP A 1 186 ? 13.478 -7.128 0.583 1.00 85.38 186 ASP A C 1
ATOM 1342 O O . ASP A 1 186 ? 12.297 -7.482 0.489 1.00 85.38 186 ASP A O 1
ATOM 1346 N N . PRO A 1 187 ? 13.930 -6.007 -0.017 1.00 87.00 187 PRO A N 1
ATOM 1347 C CA . PRO A 1 187 ? 13.088 -5.108 -0.811 1.00 87.00 187 PRO A CA 1
ATOM 1348 C C . PRO A 1 187 ? 12.362 -5.778 -1.986 1.00 87.00 187 PRO A C 1
ATOM 1350 O O . PRO A 1 187 ? 11.172 -5.533 -2.186 1.00 87.00 187 PRO A O 1
ATOM 1353 N N . ASP A 1 188 ? 13.060 -6.624 -2.748 1.00 88.25 188 ASP A N 1
ATOM 1354 C CA . ASP A 1 188 ? 12.516 -7.289 -3.938 1.00 88.25 188 ASP A CA 1
ATOM 1355 C C . ASP A 1 188 ? 11.417 -8.282 -3.558 1.00 88.25 188 ASP A C 1
ATOM 1357 O O . ASP A 1 188 ? 10.335 -8.275 -4.146 1.00 88.25 188 ASP A O 1
ATOM 1361 N N . GLY A 1 189 ? 11.660 -9.101 -2.534 1.00 90.88 189 GLY A N 1
ATOM 1362 C CA . GLY A 1 189 ? 10.686 -10.021 -1.968 1.00 90.88 189 GLY A CA 1
ATOM 1363 C C . GLY A 1 189 ? 9.459 -9.294 -1.427 1.00 90.88 189 GLY A C 1
ATOM 1364 O O . GLY A 1 189 ? 8.332 -9.730 -1.681 1.00 90.88 189 GLY A O 1
ATOM 1365 N N . LEU A 1 190 ? 9.646 -8.162 -0.734 1.00 92.38 190 LEU A N 1
ATOM 1366 C CA . LEU A 1 190 ? 8.530 -7.348 -0.248 1.00 92.38 190 LEU A CA 1
ATOM 1367 C C . LEU A 1 190 ? 7.715 -6.768 -1.414 1.00 92.38 190 LEU A C 1
ATOM 1369 O O . LEU A 1 190 ? 6.497 -6.934 -1.445 1.00 92.38 190 LEU A O 1
ATOM 1373 N N . ALA A 1 191 ? 8.361 -6.117 -2.384 1.00 93.31 191 ALA A N 1
ATOM 1374 C CA . ALA A 1 191 ? 7.673 -5.589 -3.561 1.00 93.31 191 ALA A CA 1
ATOM 1375 C C . ALA A 1 191 ? 6.903 -6.695 -4.283 1.00 93.31 191 ALA A C 1
ATOM 1377 O O . ALA A 1 191 ? 5.725 -6.534 -4.599 1.00 93.31 191 ALA A O 1
ATOM 1378 N N . LYS A 1 192 ? 7.547 -7.848 -4.487 1.00 94.12 192 LYS A N 1
ATOM 1379 C CA . LYS A 1 192 ? 6.941 -8.995 -5.151 1.00 94.12 192 LYS A CA 1
ATOM 1380 C C . LYS A 1 192 ? 5.704 -9.498 -4.414 1.00 94.12 192 LYS A C 1
ATOM 1382 O O . LYS A 1 192 ? 4.682 -9.696 -5.060 1.00 94.12 192 LYS A O 1
ATOM 1387 N N . VAL A 1 193 ? 5.752 -9.669 -3.089 1.00 96.12 193 VAL A N 1
ATOM 1388 C CA . VAL A 1 193 ? 4.569 -10.141 -2.354 1.00 96.12 193 VAL A CA 1
ATOM 1389 C C . VAL A 1 193 ? 3.433 -9.116 -2.389 1.00 96.12 193 VAL A C 1
ATOM 1391 O O . VAL A 1 193 ? 2.278 -9.510 -2.525 1.00 96.12 193 VAL A O 1
ATOM 1394 N N . LEU A 1 194 ? 3.731 -7.812 -2.335 1.00 96.75 194 LEU A N 1
ATOM 1395 C CA . LEU A 1 194 ? 2.711 -6.764 -2.458 1.00 96.75 194 LEU A CA 1
ATOM 1396 C C . LEU A 1 194 ? 2.060 -6.772 -3.849 1.00 96.75 194 LEU A C 1
ATOM 1398 O O . LEU A 1 194 ? 0.838 -6.680 -3.941 1.00 96.75 194 LEU A O 1
ATOM 1402 N N . ILE A 1 195 ? 2.853 -6.947 -4.912 1.00 96.81 195 ILE A N 1
ATOM 1403 C CA . ILE A 1 195 ? 2.372 -7.074 -6.297 1.00 96.81 195 ILE A CA 1
ATOM 1404 C C . ILE A 1 195 ? 1.506 -8.328 -6.450 1.00 96.81 195 ILE A C 1
ATOM 1406 O O . ILE A 1 195 ? 0.359 -8.234 -6.881 1.00 96.81 195 ILE A O 1
ATOM 1410 N N . ASP A 1 196 ? 2.018 -9.489 -6.034 1.00 96.62 196 ASP A N 1
ATOM 1411 C CA . ASP A 1 196 ? 1.338 -10.783 -6.169 1.00 96.62 196 ASP A CA 1
ATOM 1412 C C . ASP A 1 196 ? 0.009 -10.821 -5.383 1.00 96.62 196 ASP A C 1
ATOM 1414 O O . ASP A 1 196 ? -0.916 -11.551 -5.746 1.00 96.62 196 ASP A O 1
ATOM 1418 N N . LYS A 1 197 ? -0.106 -10.038 -4.300 1.00 97.69 197 LYS A N 1
ATOM 1419 C CA . LYS A 1 197 ? -1.330 -9.905 -3.492 1.00 97.69 197 LYS A CA 1
ATOM 1420 C C . LYS A 1 197 ? -2.204 -8.701 -3.866 1.00 97.69 197 LYS A C 1
ATOM 1422 O O . LYS A 1 197 ? -3.285 -8.562 -3.299 1.00 97.69 197 LYS A O 1
ATOM 1427 N N . GLY A 1 198 ? -1.786 -7.864 -4.818 1.00 96.75 198 GLY A N 1
ATOM 1428 C CA . GLY A 1 198 ? -2.552 -6.705 -5.294 1.00 96.75 198 GLY A CA 1
ATOM 1429 C C . GLY A 1 198 ? -2.622 -5.527 -4.313 1.00 96.75 198 GLY A C 1
ATOM 1430 O O . GLY A 1 198 ? -3.553 -4.726 -4.378 1.00 96.75 198 GLY A O 1
ATOM 1431 N N . CYS A 1 199 ? -1.661 -5.413 -3.396 1.00 97.19 199 CYS A N 1
ATOM 1432 C CA . CYS A 1 199 ? -1.615 -4.406 -2.333 1.00 97.19 199 CYS A CA 1
ATOM 1433 C C . CYS A 1 199 ? -0.998 -3.087 -2.827 1.00 97.19 199 CYS A C 1
ATOM 1435 O O . CYS A 1 199 ? 0.052 -2.650 -2.351 1.00 97.19 199 CYS A O 1
ATOM 1437 N N . GLN A 1 200 ? -1.642 -2.475 -3.826 1.00 94.88 200 GLN A N 1
ATOM 1438 C CA . GLN A 1 200 ? -1.082 -1.385 -4.631 1.00 94.88 200 GLN A CA 1
ATOM 1439 C C . GLN A 1 200 ? -0.711 -0.140 -3.812 1.00 94.88 200 GLN A C 1
ATOM 1441 O O . GLN A 1 200 ? 0.416 0.326 -3.925 1.00 94.88 200 GLN A O 1
ATOM 1446 N N . SER A 1 201 ? -1.588 0.349 -2.929 1.00 93.25 201 SER A N 1
ATOM 1447 C CA . SER A 1 201 ? -1.285 1.511 -2.075 1.00 93.25 201 SER A CA 1
ATOM 1448 C C . SER A 1 201 ? -0.033 1.314 -1.219 1.00 93.25 201 SER A C 1
ATOM 1450 O O . SER A 1 201 ? 0.752 2.237 -1.020 1.00 93.25 201 SER A O 1
ATOM 1452 N N . GLN A 1 202 ? 0.178 0.092 -0.726 1.00 94.19 202 GLN A N 1
ATOM 1453 C CA . GLN A 1 202 ? 1.364 -0.246 0.056 1.00 94.19 202 GLN A CA 1
ATOM 1454 C C . GLN A 1 202 ? 2.604 -0.339 -0.828 1.00 94.19 202 GLN A C 1
ATOM 1456 O O . GLN A 1 202 ? 3.662 0.140 -0.434 1.00 94.19 202 GLN A O 1
ATOM 1461 N N . LEU A 1 203 ? 2.485 -0.914 -2.027 1.00 93.75 203 LEU A N 1
ATOM 1462 C CA . LEU A 1 203 ? 3.576 -0.917 -2.998 1.00 93.75 203 LEU A CA 1
ATOM 1463 C C . LEU A 1 203 ? 3.986 0.514 -3.363 1.00 93.75 203 LEU A C 1
ATOM 1465 O O . LEU A 1 203 ? 5.175 0.812 -3.402 1.00 93.75 203 LEU A O 1
ATOM 1469 N N . ASP A 1 204 ? 3.019 1.399 -3.583 1.00 91.19 204 ASP A N 1
ATOM 1470 C CA . ASP A 1 204 ? 3.281 2.791 -3.925 1.00 91.19 204 ASP A CA 1
ATOM 1471 C C . ASP A 1 204 ? 3.975 3.531 -2.785 1.00 91.19 204 ASP A C 1
ATOM 1473 O O . ASP A 1 204 ? 5.041 4.107 -2.990 1.00 91.19 204 ASP A O 1
ATOM 1477 N N . LEU A 1 205 ? 3.445 3.405 -1.567 1.00 9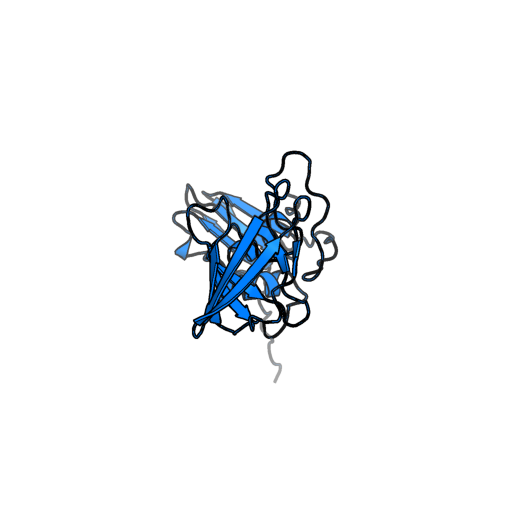0.06 205 LEU A N 1
ATOM 1478 C CA . LEU A 1 205 ? 4.067 3.961 -0.371 1.00 90.06 205 LEU A CA 1
ATOM 1479 C C . LEU A 1 205 ? 5.489 3.421 -0.162 1.00 90.06 205 LEU A C 1
ATOM 1481 O O . LEU A 1 205 ? 6.389 4.169 0.212 1.00 90.06 205 LEU A O 1
ATOM 1485 N N . PHE A 1 206 ? 5.712 2.131 -0.418 1.00 89.81 206 PHE A N 1
ATOM 1486 C CA . PHE A 1 206 ? 7.033 1.520 -0.343 1.00 89.81 206 PHE A CA 1
ATOM 1487 C C . PHE A 1 206 ? 8.005 2.127 -1.363 1.00 89.81 206 PHE A C 1
ATOM 1489 O O . PHE A 1 206 ? 9.103 2.525 -0.983 1.00 89.81 206 PHE A O 1
ATOM 1496 N N . ILE A 1 207 ? 7.597 2.241 -2.629 1.00 87.19 207 ILE A N 1
ATOM 1497 C CA . ILE A 1 207 ? 8.404 2.831 -3.707 1.00 87.19 207 ILE A CA 1
ATOM 1498 C C . ILE A 1 207 ? 8.756 4.284 -3.396 1.00 87.19 207 ILE A C 1
ATOM 1500 O O . ILE A 1 207 ? 9.912 4.673 -3.533 1.00 87.19 207 ILE A O 1
ATOM 1504 N N . ASP A 1 208 ? 7.776 5.072 -2.958 1.00 85.50 208 ASP A N 1
ATOM 1505 C CA . ASP A 1 208 ? 7.949 6.509 -2.738 1.00 85.50 208 ASP A CA 1
ATOM 1506 C C . ASP A 1 208 ? 8.840 6.808 -1.514 1.00 85.50 208 ASP A C 1
ATOM 1508 O O . ASP A 1 208 ? 9.416 7.890 -1.410 1.00 85.50 208 ASP A O 1
ATOM 1512 N N . ASN A 1 209 ? 9.016 5.830 -0.616 1.00 82.38 209 ASN A N 1
ATOM 1513 C CA . ASN A 1 209 ? 9.903 5.920 0.548 1.00 82.38 209 ASN A CA 1
ATOM 1514 C C . ASN A 1 209 ? 11.251 5.200 0.367 1.00 82.38 209 ASN A C 1
ATOM 1516 O O . ASN A 1 209 ? 12.082 5.200 1.281 1.00 82.38 209 ASN A O 1
ATOM 1520 N N . ILE A 1 210 ? 11.498 4.605 -0.801 1.00 80.56 210 ILE A N 1
ATOM 1521 C CA . ILE A 1 210 ? 12.812 4.091 -1.181 1.00 80.56 210 ILE A CA 1
ATOM 1522 C C . ILE A 1 210 ? 13.633 5.227 -1.811 1.00 80.56 210 ILE A C 1
ATOM 1524 O O . ILE A 1 210 ? 13.138 5.931 -2.692 1.00 80.56 210 ILE A O 1
ATOM 1528 N N . PRO A 1 211 ? 14.908 5.419 -1.421 1.00 73.25 211 PRO A N 1
ATOM 1529 C CA . PRO A 1 211 ? 15.754 6.406 -2.078 1.00 73.25 211 PRO A CA 1
ATOM 1530 C C . PRO A 1 211 ? 15.939 6.084 -3.575 1.00 73.25 211 PRO A C 1
ATOM 1532 O O . PRO A 1 211 ? 16.110 4.916 -3.944 1.00 73.25 211 PRO A O 1
ATOM 1535 N N . PRO A 1 212 ? 15.957 7.095 -4.461 1.00 68.44 212 PRO A N 1
ATOM 1536 C CA . PRO A 1 212 ? 16.288 6.874 -5.862 1.00 68.44 212 PRO A CA 1
ATOM 1537 C C . PRO A 1 212 ? 17.745 6.417 -6.001 1.00 68.44 212 PRO A C 1
ATOM 1539 O O . PRO A 1 212 ? 18.620 6.845 -5.245 1.00 68.44 212 PRO A O 1
ATOM 1542 N N . ALA A 1 213 ? 18.019 5.562 -6.986 1.00 66.75 213 ALA A N 1
ATOM 1543 C CA . ALA A 1 213 ? 19.387 5.169 -7.306 1.00 66.75 213 ALA A CA 1
ATOM 1544 C C . ALA A 1 213 ?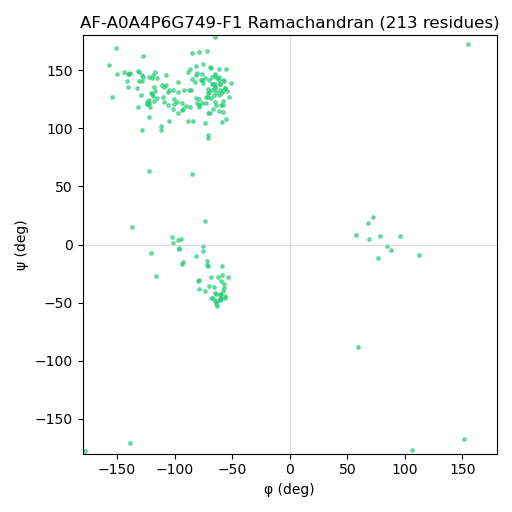 20.176 6.390 -7.811 1.00 66.75 213 ALA A C 1
ATOM 1546 O O . ALA A 1 213 ? 19.670 7.158 -8.634 1.00 66.75 213 ALA A O 1
ATOM 1547 N N . ALA A 1 214 ? 21.412 6.563 -7.331 1.00 57.12 214 ALA A N 1
ATOM 1548 C CA . ALA A 1 214 ? 22.328 7.556 -7.888 1.00 57.12 214 ALA A CA 1
ATOM 1549 C C . ALA A 1 214 ? 22.581 7.243 -9.374 1.00 57.12 214 ALA A C 1
ATOM 1551 O O . ALA A 1 214 ? 22.685 6.072 -9.748 1.00 57.12 214 ALA A O 1
ATOM 1552 N N . SER A 1 215 ? 22.594 8.289 -10.205 1.00 46.09 215 SER A N 1
ATOM 1553 C CA . SER A 1 215 ? 22.778 8.185 -11.662 1.00 46.09 215 SER A CA 1
ATOM 1554 C C . SER A 1 215 ? 24.186 7.752 -12.043 1.00 46.09 215 SER A C 1
ATOM 1556 O O . SER A 1 215 ? 25.132 8.194 -11.356 1.00 46.09 215 SER A O 1
#

Radius of gyration: 20.04 Å; Cα contacts (8 Å, |Δi|>4): 440; chains: 1; bounding box: 55×57×46 Å

pLDDT: mean 86.31, std 14.45, range [42.75, 98.38]

Secondary structure (DSSP, 8-state):
----------EEEEEEEEESTTTTTS-TT-EEETT-EEEE-TT-EEEEEETTEEEEEESSEEEE------------TTSBP-PPPTTSPP--SBTTEEETT--EEEEE-SSS--EEE-S--SS-EEEEEE-GGG-EEEEEE-TT--EEEPPTTS---TT-EEEEEETT-SS-EEEEEEE-S---SSHHHHHHHHHHTT-HHHHHHHHHTSPBPP-

Foldseek 3Di:
DDDDDDPDQAFQWFWLDKDDPCCVVRPGRDTDGAFDKDADAAPIWIWIDGFQAIDIDHDHDIDGRHNPPDPFDQDDLAAFFDDDDPPDQDDDRHLQEAEQVAAWEHEHEPVDFYKHFYSAAQAKKWKWKAKPPRDIDIDIRHGPDGIDTDDPSRDDDAQIWMWMDMPPDPDIHIYGYHYDPHQDSTPSVNSNVCVVRGVSSSSVVSNVRGHHDDD